Protein AF-A0AAD1SI97-F1 (afdb_monomer_lite)

Foldseek 3Di:
DQDDCVCPPPPDHPVVVVVLVVLVVVLVVCPDDPPPDVVNNVQCVVQPVNRLNVLLPDDPVPRDDDPPDDPSSVVSSVSSVVCCQVVVVPDADDQADFLAPDPLQVVNPPVVLCVQCVVLVVGGNVVQDDDPDGNQPVRVCVSGVDDPSVNVVSVSSVVSCPDSSRDPPDDDDPPPPPPDPDPDDPDDDDDDDDDDDDDDDDDDDDDDDDDDDDDDDDDDDDDDDDDDDDDDDDDDDDDDDDDDDDDDD

Structure (mmCIF, N/CA/C/O backbone):
data_AF-A0AAD1SI97-F1
#
_entry.id   AF-A0AAD1SI97-F1
#
loop_
_atom_site.group_PDB
_atom_site.id
_atom_site.type_symbol
_atom_site.label_atom_id
_atom_site.label_alt_id
_atom_site.label_comp_id
_atom_site.label_asym_id
_atom_site.label_entity_id
_atom_site.label_seq_id
_atom_site.pdbx_PDB_ins_code
_atom_site.Cartn_x
_atom_site.Cartn_y
_atom_site.Cartn_z
_atom_site.occupancy
_atom_site.B_iso_or_equiv
_atom_site.auth_seq_id
_atom_site.auth_comp_id
_atom_site.auth_asym_id
_atom_site.auth_atom_id
_atom_site.pdbx_PDB_model_num
ATOM 1 N N . MET A 1 1 ? -4.682 25.740 -38.338 1.00 47.62 1 MET A N 1
ATOM 2 C CA . MET A 1 1 ? -5.414 25.344 -37.114 1.00 47.62 1 MET A CA 1
ATOM 3 C C . MET A 1 1 ? -4.456 24.577 -36.218 1.00 47.62 1 MET A C 1
ATOM 5 O O . MET A 1 1 ? -3.932 23.561 -36.646 1.00 47.62 1 MET A O 1
ATOM 9 N N . TYR A 1 2 ? -4.149 25.121 -35.042 1.00 49.00 2 TYR A N 1
ATOM 10 C CA . TYR A 1 2 ? -3.152 24.613 -34.098 1.00 49.00 2 TYR A CA 1
ATOM 11 C C . TYR A 1 2 ? -3.879 23.761 -33.051 1.00 49.00 2 TYR A C 1
ATOM 13 O O . TYR A 1 2 ? -4.729 24.282 -32.330 1.00 49.00 2 TYR A O 1
ATOM 21 N N . VAL A 1 3 ? -3.608 22.455 -32.994 1.00 53.59 3 VAL A N 1
ATOM 22 C CA . VAL A 1 3 ? -4.180 21.602 -31.941 1.00 53.59 3 VAL A CA 1
ATOM 23 C C . VAL A 1 3 ? -3.442 21.922 -30.634 1.00 53.59 3 VAL A C 1
ATOM 25 O O . VAL A 1 3 ? -2.212 21.997 -30.637 1.00 53.59 3 VAL A O 1
ATOM 28 N N . PRO A 1 4 ? -4.148 22.180 -29.521 1.00 55.94 4 PRO A N 1
ATOM 29 C CA . PRO A 1 4 ? -3.532 22.710 -28.313 1.00 55.94 4 PRO A CA 1
ATOM 30 C C . PRO A 1 4 ? -2.494 21.765 -27.694 1.00 55.94 4 PRO A C 1
ATOM 32 O O . PRO A 1 4 ? -2.700 20.564 -27.536 1.00 55.94 4 PRO A O 1
ATOM 35 N N . ASN A 1 5 ? -1.402 22.379 -27.238 1.00 50.19 5 ASN A N 1
ATOM 36 C CA . ASN A 1 5 ? -0.196 21.782 -26.656 1.00 50.19 5 ASN A CA 1
ATOM 37 C C . ASN A 1 5 ? -0.415 20.842 -25.446 1.00 50.19 5 ASN A C 1
ATOM 39 O O . ASN A 1 5 ? 0.484 20.098 -25.063 1.00 50.19 5 ASN A O 1
ATOM 43 N N . ARG A 1 6 ? -1.623 20.812 -24.867 1.00 52.31 6 ARG A N 1
ATOM 44 C CA . ARG A 1 6 ? -2.022 19.837 -23.830 1.00 52.31 6 ARG A CA 1
ATOM 45 C C . ARG A 1 6 ? -2.119 18.399 -24.365 1.00 52.31 6 ARG A C 1
ATOM 47 O O . ARG A 1 6 ? -2.212 17.467 -23.575 1.00 52.31 6 ARG A O 1
ATOM 54 N N . ALA A 1 7 ? -2.044 18.240 -25.686 1.00 54.22 7 ALA A N 1
ATOM 55 C CA . ALA A 1 7 ? -1.972 16.981 -26.418 1.00 54.22 7 ALA A CA 1
ATOM 56 C C . ALA A 1 7 ? -0.549 16.621 -26.915 1.00 54.22 7 ALA A C 1
ATOM 58 O O . ALA A 1 7 ? -0.415 15.723 -27.739 1.00 54.22 7 ALA A O 1
ATOM 59 N N . GLY A 1 8 ? 0.516 17.292 -26.444 1.00 53.31 8 GLY A N 1
ATOM 60 C CA . GLY A 1 8 ? 1.893 17.033 -26.907 1.00 53.31 8 GLY A CA 1
ATOM 61 C C . GLY A 1 8 ? 2.227 17.735 -28.231 1.00 53.31 8 GLY A C 1
ATOM 62 O O . GLY A 1 8 ? 2.545 17.103 -29.237 1.00 53.31 8 GLY A O 1
ATOM 63 N N . GLY A 1 9 ? 2.133 19.066 -28.259 1.00 60.22 9 GLY A N 1
ATOM 64 C CA . GLY A 1 9 ? 2.355 19.866 -29.468 1.00 60.22 9 GLY A CA 1
ATOM 65 C C . GLY A 1 9 ? 3.832 20.154 -29.749 1.00 60.22 9 GLY A C 1
ATOM 66 O O . GLY A 1 9 ? 4.333 21.236 -29.467 1.00 60.22 9 GLY A O 1
ATOM 67 N N . LEU A 1 10 ? 4.496 19.165 -30.344 1.00 57.66 10 LEU A N 1
ATOM 68 C CA . LEU A 1 10 ? 5.682 19.266 -31.222 1.00 57.66 10 LEU A CA 1
ATOM 69 C C . LEU A 1 10 ? 5.879 17.948 -32.011 1.00 57.66 10 LEU A C 1
ATOM 71 O O . LEU A 1 10 ? 6.958 17.678 -32.526 1.00 57.66 10 LEU A O 1
ATOM 75 N N . GLY A 1 11 ? 4.849 17.088 -32.058 1.00 66.19 11 GLY A N 1
ATOM 76 C CA . GLY A 1 11 ? 4.978 15.692 -32.494 1.00 66.19 11 GLY A CA 1
ATOM 77 C C . GLY A 1 11 ? 5.661 14.782 -31.462 1.00 66.19 11 GLY A C 1
ATOM 78 O O . GLY A 1 11 ? 5.979 13.639 -31.773 1.00 66.19 11 GLY A O 1
ATOM 79 N N . VAL A 1 12 ? 5.892 15.268 -30.236 1.00 65.00 12 VAL A N 1
ATOM 80 C CA . VAL A 1 12 ? 6.602 14.541 -29.173 1.00 65.00 12 VAL A CA 1
ATOM 81 C C . VAL A 1 12 ? 5.596 14.070 -28.112 1.00 65.00 12 VAL A C 1
ATOM 83 O O . VAL A 1 12 ? 4.739 14.860 -27.702 1.00 65.00 12 VAL A O 1
ATOM 86 N N . PRO A 1 13 ? 5.673 12.809 -27.638 1.00 74.38 13 PRO A N 1
ATOM 87 C CA . PRO A 1 13 ? 4.781 12.307 -26.598 1.00 74.38 13 PRO A CA 1
ATOM 88 C C . PRO A 1 13 ? 4.923 13.110 -25.303 1.00 74.38 13 PRO A C 1
ATOM 90 O O . PRO A 1 13 ? 5.984 13.650 -24.988 1.00 74.38 13 PRO A O 1
ATOM 93 N N . HIS A 1 14 ? 3.855 13.140 -24.504 1.00 82.69 14 HIS A N 1
ATOM 94 C CA . HIS A 1 14 ? 3.887 13.742 -23.175 1.00 82.69 14 HIS A CA 1
ATOM 95 C C . HIS A 1 14 ? 4.973 13.063 -22.323 1.00 82.69 14 HIS A C 1
ATOM 97 O O . HIS A 1 14 ? 4.797 11.925 -21.880 1.00 82.69 14 HIS A O 1
ATOM 103 N N . LEU A 1 15 ? 6.091 13.761 -22.092 1.00 86.75 15 LEU A N 1
ATOM 104 C CA . LEU A 1 15 ? 7.315 13.188 -21.514 1.00 86.75 15 LEU A CA 1
ATOM 105 C C . LEU A 1 15 ? 7.075 12.477 -20.177 1.00 86.75 15 LEU A C 1
ATOM 107 O O . LEU A 1 15 ? 7.687 11.449 -19.912 1.00 86.75 15 LEU A O 1
ATOM 111 N N . ILE A 1 16 ? 6.142 12.971 -19.356 1.00 88.75 16 ILE A N 1
ATOM 112 C CA . ILE A 1 16 ? 5.795 12.335 -18.076 1.00 88.75 16 ILE A CA 1
ATOM 113 C C . ILE A 1 16 ? 5.125 10.975 -18.299 1.00 88.75 16 ILE A C 1
ATOM 115 O O . ILE A 1 16 ? 5.460 10.015 -17.611 1.00 88.75 16 ILE A O 1
ATOM 119 N N . HIS A 1 17 ? 4.202 10.875 -19.260 1.00 86.38 17 HIS A N 1
ATOM 120 C CA . HIS A 1 17 ? 3.521 9.610 -19.554 1.00 86.38 17 HIS A CA 1
ATOM 121 C C . HIS A 1 17 ? 4.481 8.630 -20.219 1.00 86.38 17 HIS A C 1
ATOM 123 O O . HIS A 1 17 ? 4.483 7.454 -19.874 1.00 86.38 17 HIS A O 1
ATOM 129 N N . TYR A 1 18 ? 5.346 9.126 -21.106 1.00 89.88 18 TYR A N 1
ATOM 130 C CA . TYR A 1 18 ? 6.408 8.324 -21.702 1.00 89.88 18 TYR A CA 1
ATOM 131 C C . TYR A 1 18 ? 7.361 7.772 -20.634 1.00 89.88 18 TYR A C 1
ATOM 133 O O . TYR A 1 18 ? 7.629 6.574 -20.604 1.00 89.88 18 TYR A O 1
ATOM 141 N N . TYR A 1 19 ? 7.806 8.616 -19.699 1.00 92.81 19 TYR A N 1
ATOM 142 C CA . TYR A 1 19 ? 8.638 8.189 -18.576 1.00 92.81 19 TYR A CA 1
ATOM 143 C C . TYR A 1 19 ? 7.929 7.142 -17.709 1.00 92.81 19 TYR A C 1
ATOM 145 O O . TYR A 1 19 ? 8.513 6.110 -17.393 1.00 92.81 19 TYR A O 1
ATOM 153 N N . GLN A 1 20 ? 6.660 7.365 -17.358 1.00 92.44 20 GLN A N 1
ATOM 154 C CA . GLN A 1 20 ? 5.867 6.394 -16.600 1.00 92.44 20 GLN A CA 1
ATOM 155 C C . GLN A 1 20 ? 5.731 5.061 -17.343 1.00 92.44 20 GLN A C 1
ATOM 157 O O . GLN A 1 20 ? 5.950 4.016 -16.737 1.00 92.44 20 GLN A O 1
ATOM 162 N N . ALA A 1 21 ? 5.439 5.083 -18.644 1.00 92.25 21 ALA A N 1
ATOM 163 C CA . ALA A 1 21 ? 5.349 3.886 -19.475 1.00 92.25 21 ALA A CA 1
ATOM 164 C C . ALA A 1 21 ? 6.691 3.139 -19.559 1.00 92.25 21 ALA A C 1
ATOM 166 O O . ALA A 1 21 ? 6.721 1.912 -19.450 1.00 92.25 21 ALA A O 1
ATOM 167 N N . ALA A 1 22 ? 7.807 3.863 -19.672 1.00 93.75 22 ALA A N 1
ATOM 168 C CA . ALA A 1 22 ? 9.143 3.276 -19.642 1.00 93.75 22 ALA A CA 1
ATOM 169 C C . ALA A 1 22 ? 9.431 2.593 -18.293 1.00 93.75 22 ALA A C 1
ATOM 171 O O . ALA A 1 22 ? 9.900 1.456 -18.269 1.00 93.75 22 ALA A O 1
ATOM 172 N N . GLN A 1 23 ? 9.078 3.235 -17.173 1.00 94.25 23 GLN A N 1
ATOM 173 C CA . GLN A 1 23 ? 9.213 2.637 -15.839 1.00 94.25 23 GLN A CA 1
ATOM 174 C C . GLN A 1 23 ? 8.307 1.409 -15.663 1.00 94.25 23 GLN A C 1
ATOM 176 O O . GLN A 1 23 ? 8.746 0.409 -15.107 1.00 94.25 23 GLN A O 1
ATOM 181 N N . LEU A 1 24 ? 7.072 1.429 -16.172 1.00 92.38 24 LEU A N 1
ATOM 182 C CA . LEU A 1 24 ? 6.188 0.255 -16.149 1.00 92.38 24 LEU A CA 1
ATOM 183 C C . LEU A 1 24 ? 6.735 -0.900 -16.993 1.00 92.38 24 LEU A C 1
ATOM 185 O O . LEU A 1 24 ? 6.679 -2.052 -16.573 1.00 92.38 24 LEU A O 1
ATOM 189 N N . THR A 1 25 ? 7.316 -0.595 -18.151 1.00 93.94 25 THR A N 1
ATOM 190 C CA . THR A 1 25 ? 7.980 -1.597 -18.994 1.00 93.94 25 THR A CA 1
ATOM 191 C C . THR A 1 25 ? 9.176 -2.204 -18.263 1.00 93.94 25 THR A C 1
ATOM 193 O O . THR A 1 25 ? 9.385 -3.413 -18.303 1.00 93.94 25 THR A O 1
ATOM 196 N N . GLN A 1 26 ? 9.951 -1.386 -17.546 1.00 92.38 26 GLN A N 1
ATOM 197 C CA . GLN A 1 26 ? 11.036 -1.872 -16.698 1.00 92.38 26 GLN A CA 1
ATOM 198 C C . GLN A 1 26 ? 10.510 -2.757 -15.560 1.00 92.38 26 GLN A C 1
ATOM 200 O O . GLN A 1 26 ? 11.046 -3.842 -15.357 1.00 92.38 26 GLN A O 1
ATOM 205 N N . ALA A 1 27 ? 9.433 -2.348 -14.884 1.00 92.31 27 ALA A N 1
ATOM 206 C CA . ALA A 1 27 ? 8.768 -3.146 -13.855 1.00 92.31 27 ALA A CA 1
ATOM 207 C C . ALA A 1 27 ? 8.332 -4.516 -14.398 1.00 92.31 27 ALA A C 1
ATOM 209 O O . ALA A 1 27 ? 8.621 -5.538 -13.786 1.00 92.31 27 ALA A O 1
ATOM 210 N N . GLN A 1 28 ? 7.718 -4.552 -15.582 1.00 93.69 28 GLN A N 1
ATOM 211 C CA . GLN A 1 28 ? 7.350 -5.794 -16.262 1.00 93.69 28 GLN A CA 1
ATOM 212 C C . GLN A 1 28 ? 8.579 -6.653 -16.588 1.00 93.69 28 GLN A C 1
ATOM 214 O O . GLN A 1 28 ? 8.549 -7.869 -16.414 1.00 93.69 28 GLN A O 1
ATOM 219 N N . ASN A 1 29 ? 9.673 -6.035 -17.035 1.00 92.56 29 ASN A N 1
ATOM 220 C CA . ASN A 1 29 ? 10.897 -6.755 -17.375 1.00 92.56 29 ASN A CA 1
ATOM 221 C C . ASN A 1 29 ? 11.564 -7.412 -16.166 1.00 92.56 29 ASN A C 1
ATOM 223 O O . ASN A 1 29 ? 12.164 -8.465 -16.338 1.00 92.56 29 ASN A O 1
ATOM 227 N N . LEU A 1 30 ? 11.416 -6.853 -14.961 1.00 90.38 30 LEU A N 1
ATOM 228 C CA . LEU A 1 30 ? 11.886 -7.490 -13.723 1.00 90.38 30 LEU A CA 1
ATOM 229 C C . LEU A 1 30 ? 11.182 -8.832 -13.446 1.00 90.38 30 LEU A C 1
ATOM 231 O O . LEU A 1 30 ? 11.663 -9.622 -12.640 1.00 90.38 30 LEU A O 1
ATOM 235 N N . HIS A 1 31 ? 10.052 -9.104 -14.102 1.00 91.06 31 HIS A N 1
ATOM 236 C CA . HIS A 1 31 ? 9.346 -10.385 -14.040 1.00 91.06 31 HIS A CA 1
ATOM 237 C C . HIS A 1 31 ? 9.676 -11.327 -15.203 1.00 91.06 31 HIS A C 1
ATOM 239 O O . HIS A 1 31 ? 9.065 -12.391 -15.307 1.00 91.06 31 HIS A O 1
ATOM 245 N N . ALA A 1 32 ? 10.600 -10.955 -16.094 1.00 91.62 32 ALA A N 1
ATOM 246 C CA . ALA A 1 32 ? 11.022 -11.844 -17.166 1.00 91.62 32 ALA A CA 1
ATOM 247 C C . ALA A 1 32 ? 11.677 -13.109 -16.576 1.00 91.62 32 ALA A C 1
ATOM 249 O O . ALA A 1 32 ? 12.437 -13.002 -15.612 1.00 91.62 32 ALA A O 1
ATOM 250 N N . PRO A 1 33 ? 11.395 -14.303 -17.130 1.00 89.38 33 PRO A N 1
ATOM 251 C CA . PRO A 1 33 ? 12.054 -15.517 -16.681 1.00 89.38 33 PRO A CA 1
ATOM 252 C C . PRO A 1 33 ? 13.541 -15.489 -17.048 1.00 89.38 33 PRO A C 1
ATOM 254 O O . PRO A 1 33 ? 13.950 -14.816 -18.003 1.00 89.38 33 PRO A O 1
ATOM 257 N N . TYR A 1 34 ? 14.329 -16.242 -16.280 1.00 89.75 34 TYR A N 1
ATOM 258 C CA . TYR A 1 34 ? 15.778 -16.315 -16.440 1.00 89.75 34 TYR A CA 1
ATOM 259 C C . TYR A 1 34 ? 16.156 -16.738 -17.868 1.00 89.75 34 TYR A C 1
ATOM 261 O O . TYR A 1 34 ? 15.539 -17.641 -18.439 1.00 89.75 34 TYR A O 1
ATOM 269 N N . GLY A 1 35 ? 17.153 -16.082 -18.458 1.00 92.25 35 GLY A N 1
ATOM 270 C CA . GLY A 1 35 ? 17.662 -16.367 -19.802 1.00 92.25 35 GLY A CA 1
ATOM 271 C C . GLY A 1 35 ? 16.963 -15.612 -20.937 1.00 92.25 35 GLY A C 1
ATOM 272 O O . GLY A 1 35 ? 17.466 -15.613 -22.062 1.00 92.25 35 GLY A O 1
ATOM 273 N N . ILE A 1 36 ? 15.844 -14.920 -20.678 1.00 95.12 36 ILE A N 1
ATOM 274 C CA . ILE A 1 36 ? 15.189 -14.076 -21.697 1.00 95.12 36 ILE A CA 1
ATOM 275 C C . ILE A 1 36 ? 15.887 -12.721 -21.829 1.00 95.12 36 ILE A C 1
ATOM 277 O O . ILE A 1 36 ? 16.026 -12.188 -22.932 1.00 95.12 36 ILE A O 1
ATOM 281 N N . LYS A 1 37 ? 16.318 -12.130 -20.709 1.00 92.19 37 LYS A N 1
ATOM 282 C CA . LYS A 1 37 ? 16.972 -10.817 -20.682 1.00 92.19 37 LYS A CA 1
ATOM 283 C C . LYS A 1 37 ? 18.208 -10.885 -19.800 1.00 92.19 37 LYS A C 1
ATOM 285 O O . LYS A 1 37 ? 18.105 -10.737 -18.592 1.00 92.19 37 LYS A O 1
ATOM 290 N N . ARG A 1 38 ? 19.385 -10.972 -20.426 1.00 90.81 38 ARG A N 1
ATOM 291 C CA . ARG A 1 38 ? 20.682 -11.099 -19.731 1.00 90.81 38 ARG A CA 1
ATOM 292 C C . ARG A 1 38 ? 20.913 -10.076 -18.618 1.00 90.81 38 ARG A C 1
ATOM 294 O O . ARG A 1 38 ? 21.524 -10.396 -17.614 1.00 90.81 38 ARG A O 1
ATOM 301 N N . TRP A 1 39 ? 20.450 -8.836 -18.783 1.00 88.44 39 TRP A N 1
ATOM 302 C CA . TRP A 1 39 ? 20.607 -7.820 -17.738 1.00 88.44 39 TRP A CA 1
ATOM 303 C C . TRP A 1 39 ? 19.718 -8.085 -16.512 1.00 88.44 39 TRP A C 1
ATOM 305 O O . TRP A 1 39 ? 20.122 -7.755 -15.405 1.00 88.44 39 TRP A O 1
ATOM 315 N N . VAL A 1 40 ? 18.539 -8.692 -16.700 1.00 88.75 40 VAL A N 1
ATOM 316 C CA . VAL A 1 40 ? 17.664 -9.133 -15.601 1.00 88.75 40 VAL A CA 1
ATOM 317 C C . VAL A 1 40 ? 18.305 -10.318 -14.896 1.00 88.75 40 VAL A C 1
ATOM 319 O O . VAL A 1 40 ? 18.298 -10.358 -13.675 1.00 88.75 40 VAL A O 1
ATOM 322 N N . ASP A 1 41 ? 18.920 -11.232 -15.649 1.00 90.81 41 ASP A N 1
ATOM 323 C CA . ASP A 1 41 ? 19.660 -12.367 -15.089 1.00 90.81 41 ASP A CA 1
ATOM 324 C C . ASP A 1 41 ? 20.810 -11.876 -14.192 1.00 90.81 41 ASP A C 1
ATOM 326 O O . ASP A 1 41 ? 20.945 -12.331 -13.062 1.00 90.81 41 ASP A O 1
ATOM 330 N N . LEU A 1 42 ? 21.559 -10.856 -14.635 1.00 89.06 42 LEU A N 1
ATOM 331 C CA . LEU A 1 42 ? 22.589 -10.210 -13.813 1.00 89.06 42 LEU A CA 1
ATOM 332 C C . LEU A 1 42 ? 22.012 -9.586 -12.533 1.00 89.06 42 LEU A C 1
ATOM 334 O O . LEU A 1 42 ? 22.615 -9.710 -11.470 1.00 89.06 42 LEU A O 1
ATOM 338 N N . GLU A 1 43 ? 20.858 -8.915 -12.604 1.00 86.38 43 GLU A N 1
ATOM 339 C CA . GLU A 1 43 ? 20.188 -8.413 -11.397 1.00 86.38 43 GLU A CA 1
ATOM 340 C C . GLU A 1 43 ? 19.741 -9.571 -10.490 1.00 86.38 43 GLU A C 1
ATOM 342 O O . GLU A 1 43 ? 19.920 -9.502 -9.273 1.00 86.38 43 GLU A O 1
ATOM 347 N N . HIS A 1 44 ? 19.232 -10.661 -11.059 1.00 87.06 44 HIS A N 1
ATOM 348 C CA . HIS A 1 44 ? 18.863 -11.862 -10.319 1.00 87.06 44 HIS A CA 1
ATOM 349 C C . HIS A 1 44 ? 20.052 -12.464 -9.572 1.00 87.06 44 HIS A C 1
ATOM 351 O O . HIS A 1 44 ? 19.940 -12.753 -8.381 1.00 87.06 44 HIS A O 1
ATOM 357 N N . ASP A 1 45 ? 21.203 -12.557 -10.228 1.00 89.12 45 ASP A N 1
ATOM 358 C CA . ASP A 1 45 ? 22.423 -13.112 -9.647 1.00 89.12 45 ASP A CA 1
ATOM 359 C C . ASP A 1 45 ? 23.007 -12.197 -8.553 1.00 89.12 45 ASP A C 1
ATOM 361 O O . ASP A 1 45 ? 23.515 -12.680 -7.539 1.00 89.12 45 ASP A O 1
ATOM 365 N N . ILE A 1 46 ? 22.891 -10.872 -8.708 1.00 86.69 46 ILE A N 1
ATOM 366 C CA . ILE A 1 46 ? 23.355 -9.889 -7.711 1.00 86.69 46 ILE A CA 1
ATOM 367 C C . ILE A 1 46 ? 22.450 -9.867 -6.470 1.00 86.69 46 ILE A C 1
ATOM 369 O O . ILE A 1 46 ? 22.945 -9.758 -5.343 1.00 86.69 46 ILE A O 1
ATOM 373 N N . PHE A 1 47 ? 21.129 -9.917 -6.660 1.00 82.12 47 PHE A N 1
ATOM 374 C CA . PHE A 1 47 ? 20.153 -9.739 -5.580 1.00 82.12 47 PHE A CA 1
ATOM 375 C C . PHE A 1 47 ? 19.695 -11.051 -4.940 1.00 82.12 47 PHE A C 1
ATOM 377 O O . PHE A 1 47 ? 19.257 -11.047 -3.787 1.00 82.12 47 PHE A O 1
ATOM 384 N N . GLY A 1 48 ? 19.790 -12.172 -5.653 1.00 83.50 48 GLY A N 1
ATOM 385 C CA . GLY A 1 48 ? 19.335 -13.477 -5.191 1.00 83.50 48 GLY A CA 1
ATOM 386 C C . GLY A 1 48 ? 17.896 -13.432 -4.667 1.00 83.50 48 GLY A C 1
ATOM 387 O O . GLY A 1 48 ? 16.954 -13.126 -5.394 1.00 83.50 48 GLY A O 1
ATOM 388 N N . ARG A 1 49 ? 17.722 -13.721 -3.370 1.00 77.62 49 ARG A N 1
ATOM 389 C CA . ARG A 1 49 ? 16.404 -13.751 -2.703 1.00 77.62 49 ARG A CA 1
ATOM 390 C C . ARG A 1 49 ? 15.761 -12.375 -2.532 1.00 77.62 49 ARG A C 1
ATOM 392 O O . ARG A 1 49 ? 14.546 -12.303 -2.396 1.00 77.62 49 ARG A O 1
ATOM 399 N N . ASP A 1 50 ? 16.549 -11.308 -2.588 1.00 79.06 50 ASP A N 1
ATOM 400 C CA . ASP A 1 50 ? 16.097 -9.927 -2.405 1.00 79.06 50 ASP A CA 1
ATOM 401 C C . ASP A 1 50 ? 15.767 -9.259 -3.749 1.00 79.06 50 ASP A C 1
ATOM 403 O O . ASP A 1 50 ? 15.912 -8.042 -3.913 1.00 79.06 50 ASP A O 1
ATOM 407 N N . HIS A 1 51 ? 15.357 -10.062 -4.737 1.00 83.81 51 HIS A N 1
ATOM 408 C CA . HIS A 1 51 ? 15.146 -9.605 -6.100 1.00 83.81 51 HIS A CA 1
ATOM 409 C C . HIS A 1 51 ? 14.047 -8.530 -6.184 1.00 83.81 51 HIS A C 1
ATOM 411 O O . HIS A 1 51 ? 12.949 -8.718 -5.645 1.00 83.81 51 HIS A O 1
ATOM 417 N N . PRO A 1 52 ? 14.274 -7.428 -6.922 1.00 81.44 52 PRO A N 1
ATOM 418 C CA . PRO A 1 52 ? 13.350 -6.302 -6.946 1.00 81.44 52 PRO A CA 1
ATOM 419 C C . PRO A 1 52 ? 11.922 -6.579 -7.399 1.00 81.44 52 PRO A C 1
ATOM 421 O O . PRO A 1 52 ? 10.995 -5.866 -7.007 1.00 81.44 52 PRO A O 1
ATOM 424 N N . SER A 1 53 ? 11.740 -7.616 -8.214 1.00 85.62 53 SER A N 1
ATOM 425 C CA . SER A 1 53 ? 10.424 -8.042 -8.689 1.00 85.62 53 SER A CA 1
ATOM 426 C C . SER A 1 53 ? 9.480 -8.416 -7.539 1.00 85.62 53 SER A C 1
ATOM 428 O O . SER A 1 53 ? 8.272 -8.206 -7.636 1.00 85.62 53 SER A O 1
ATOM 430 N N . LEU A 1 54 ? 10.012 -8.883 -6.406 1.00 84.94 54 LEU A N 1
ATOM 431 C CA . LEU A 1 54 ? 9.221 -9.205 -5.217 1.00 84.94 54 LEU A CA 1
ATOM 432 C C . LEU A 1 54 ? 8.668 -7.945 -4.536 1.00 84.94 54 LEU A C 1
ATOM 434 O O . LEU A 1 54 ? 7.566 -7.962 -3.989 1.00 84.94 54 LEU A O 1
ATOM 438 N N . TYR A 1 55 ? 9.394 -6.827 -4.597 1.00 87.25 55 TYR A N 1
ATOM 439 C CA . TYR A 1 55 ? 9.003 -5.600 -3.904 1.00 87.25 55 TYR A CA 1
ATOM 440 C C . TYR A 1 55 ? 7.846 -4.868 -4.574 1.00 87.25 55 TYR A C 1
ATOM 442 O O . TYR A 1 55 ? 7.075 -4.208 -3.879 1.00 87.25 55 TYR A O 1
ATOM 450 N N . ILE A 1 56 ? 7.692 -4.991 -5.894 1.00 88.50 56 ILE A N 1
ATOM 451 C CA . ILE A 1 56 ? 6.628 -4.319 -6.661 1.00 88.50 56 ILE A CA 1
ATOM 452 C C . ILE A 1 56 ? 5.237 -4.704 -6.133 1.00 88.50 56 ILE A C 1
ATOM 454 O O . ILE A 1 56 ? 4.353 -3.851 -6.032 1.00 88.50 56 ILE A O 1
ATOM 458 N N . TRP A 1 57 ? 5.068 -5.960 -5.721 1.00 85.25 57 TRP A N 1
ATOM 459 C CA . TRP A 1 57 ? 3.804 -6.495 -5.206 1.00 85.25 57 TRP A CA 1
ATOM 460 C C . TRP A 1 57 ? 3.599 -6.277 -3.709 1.00 85.25 57 TRP A C 1
ATOM 462 O O . TRP A 1 57 ? 2.487 -6.428 -3.207 1.00 85.25 57 TRP A O 1
ATOM 472 N N . LEU A 1 58 ? 4.656 -5.911 -2.984 1.00 85.56 58 LEU A N 1
ATOM 473 C CA . LEU A 1 58 ? 4.557 -5.637 -1.560 1.00 85.56 58 LEU A CA 1
ATOM 474 C C . LEU A 1 58 ? 4.015 -4.223 -1.320 1.00 85.56 58 LEU A C 1
ATOM 476 O O . LEU A 1 58 ? 4.448 -3.273 -1.988 1.00 85.56 58 LEU A O 1
ATOM 480 N N . PRO A 1 59 ? 3.125 -4.045 -0.324 1.00 82.25 59 PRO A N 1
ATOM 481 C CA . PRO A 1 59 ? 2.774 -2.726 0.179 1.00 82.25 59 PRO A CA 1
ATOM 482 C C . PRO A 1 59 ? 4.031 -1.954 0.571 1.00 82.25 59 PRO A C 1
ATOM 484 O O . PRO A 1 59 ? 4.967 -2.524 1.132 1.00 82.25 59 PRO A O 1
ATOM 487 N N . LYS A 1 60 ? 4.039 -0.638 0.342 1.00 84.62 60 LYS A N 1
ATOM 488 C CA . LYS A 1 60 ? 5.191 0.225 0.646 1.00 84.62 60 LYS A CA 1
ATOM 489 C C . LYS A 1 60 ? 5.704 0.054 2.085 1.00 84.62 60 LYS A C 1
ATOM 491 O O . LYS A 1 60 ? 6.906 0.129 2.305 1.00 84.62 60 LYS A O 1
ATOM 496 N N . GLN A 1 61 ? 4.807 -0.187 3.043 1.00 80.31 61 GLN A N 1
ATOM 497 C CA . GLN A 1 61 ? 5.117 -0.385 4.464 1.00 80.31 61 GLN A CA 1
ATOM 498 C C . GLN A 1 61 ? 5.741 -1.754 4.771 1.00 80.31 61 GLN A C 1
ATOM 500 O O . GLN A 1 61 ? 6.410 -1.896 5.786 1.00 80.31 61 GLN A O 1
ATOM 505 N N . ALA A 1 62 ? 5.506 -2.755 3.920 1.00 82.88 62 ALA A N 1
ATOM 506 C CA . ALA A 1 62 ? 5.996 -4.120 4.095 1.00 82.88 62 ALA A CA 1
ATOM 507 C C . ALA A 1 62 ? 7.329 -4.374 3.369 1.00 82.88 62 ALA A C 1
ATOM 509 O O . ALA A 1 62 ? 7.873 -5.473 3.454 1.00 82.88 62 ALA A O 1
ATOM 510 N N . ARG A 1 63 ? 7.854 -3.388 2.631 1.00 87.31 63 ARG A N 1
ATOM 511 C CA . ARG A 1 63 ? 9.120 -3.537 1.907 1.00 87.31 63 ARG A CA 1
ATOM 512 C C . ARG A 1 63 ? 10.303 -3.392 2.867 1.00 87.31 63 ARG A C 1
ATOM 514 O O . ARG A 1 63 ? 10.364 -2.390 3.585 1.00 87.31 63 ARG A O 1
ATOM 521 N N . PRO A 1 64 ? 11.260 -4.335 2.860 1.00 84.94 64 PRO A N 1
ATOM 522 C CA . PRO A 1 64 ? 12.493 -4.178 3.612 1.00 84.94 64 PRO A CA 1
ATOM 523 C C . PRO A 1 64 ? 13.328 -3.013 3.052 1.00 84.94 64 PRO A C 1
ATOM 525 O O . PRO A 1 64 ? 13.127 -2.581 1.909 1.00 84.94 64 PRO A O 1
ATOM 528 N N . PRO A 1 65 ? 14.281 -2.481 3.836 1.00 84.31 65 PRO A N 1
ATOM 529 C CA . PRO A 1 65 ? 15.267 -1.552 3.308 1.00 84.31 65 PRO A CA 1
ATOM 530 C C . PRO A 1 65 ? 16.056 -2.214 2.170 1.00 84.31 65 PRO A C 1
ATOM 532 O O . PRO A 1 65 ? 16.446 -3.373 2.259 1.00 84.31 65 PRO A O 1
ATOM 535 N N . MET A 1 66 ? 16.310 -1.450 1.110 1.00 82.69 66 MET A N 1
ATOM 536 C CA . MET A 1 66 ? 16.940 -1.907 -0.134 1.00 82.69 66 MET A CA 1
ATOM 537 C C . MET A 1 66 ? 18.337 -1.275 -0.314 1.00 82.69 66 MET A C 1
ATOM 539 O O . MET A 1 66 ? 18.525 -0.449 -1.208 1.00 82.69 66 MET A O 1
ATOM 543 N N . PRO A 1 67 ? 19.334 -1.584 0.542 1.00 79.38 67 PRO A N 1
ATOM 544 C CA . PRO A 1 67 ? 20.623 -0.884 0.536 1.00 79.38 67 PRO A CA 1
ATOM 545 C C . PRO A 1 67 ? 21.486 -1.195 -0.693 1.00 79.38 67 PRO A C 1
ATOM 547 O O . PRO A 1 67 ? 22.359 -0.405 -1.036 1.00 79.38 67 PRO A O 1
ATOM 550 N N . ARG A 1 68 ? 21.265 -2.339 -1.350 1.00 80.31 68 ARG A N 1
ATOM 551 C CA . ARG A 1 68 ? 22.072 -2.798 -2.495 1.00 80.31 68 ARG A CA 1
ATOM 552 C C . ARG A 1 68 ? 21.404 -2.552 -3.847 1.00 80.31 68 ARG A C 1
ATOM 554 O O . ARG A 1 68 ? 21.981 -2.880 -4.876 1.00 80.31 68 ARG A O 1
ATOM 561 N N . THR A 1 69 ? 20.187 -2.016 -3.861 1.00 81.50 69 THR A N 1
ATOM 562 C CA . THR A 1 69 ? 19.361 -1.945 -5.068 1.00 81.50 69 THR A CA 1
ATOM 563 C C . THR A 1 69 ? 19.792 -0.810 -5.988 1.00 81.50 69 THR A C 1
ATOM 565 O O . THR A 1 69 ? 20.108 0.290 -5.533 1.00 81.50 69 THR A O 1
ATOM 568 N N . SER A 1 70 ? 19.784 -1.066 -7.299 1.00 84.44 70 SER A N 1
ATOM 569 C CA . SER A 1 70 ? 20.166 -0.057 -8.284 1.00 84.44 70 SER A CA 1
ATOM 570 C C . SER A 1 70 ? 19.224 1.162 -8.209 1.00 84.44 70 SER A C 1
ATOM 572 O O . SER A 1 70 ? 18.011 1.009 -8.012 1.00 84.44 70 SER A O 1
ATOM 574 N N . PRO A 1 71 ? 19.730 2.399 -8.393 1.00 87.75 71 PRO A N 1
ATOM 575 C CA . PRO A 1 71 ? 18.881 3.592 -8.410 1.00 87.75 71 PRO A CA 1
ATOM 576 C C . PRO A 1 71 ? 17.764 3.525 -9.460 1.00 87.75 71 PRO A C 1
ATOM 578 O O . PRO A 1 71 ? 16.682 4.074 -9.250 1.00 87.75 71 PRO A O 1
ATOM 581 N N . ALA A 1 72 ? 18.011 2.828 -10.576 1.00 86.69 72 ALA A N 1
ATOM 582 C CA . ALA A 1 72 ? 17.025 2.601 -11.626 1.00 86.69 72 ALA A CA 1
ATOM 583 C C . ALA A 1 72 ? 15.819 1.820 -11.087 1.00 86.69 72 ALA A C 1
ATOM 585 O O . ALA A 1 72 ? 14.692 2.298 -11.183 1.00 86.69 72 ALA A O 1
ATOM 586 N N . VAL A 1 73 ? 16.065 0.695 -10.418 1.00 86.62 73 VAL A N 1
ATOM 587 C CA . VAL A 1 73 ? 15.020 -0.122 -9.795 1.00 86.62 73 VAL A CA 1
ATOM 588 C C . VAL A 1 73 ? 14.277 0.645 -8.697 1.00 86.62 73 VAL A C 1
ATOM 590 O O . VAL A 1 73 ? 13.048 0.592 -8.627 1.00 86.62 73 VAL A O 1
ATOM 593 N N . ILE A 1 74 ? 14.987 1.408 -7.859 1.00 89.88 74 ILE A N 1
ATOM 594 C CA . ILE A 1 74 ? 14.349 2.247 -6.830 1.00 89.88 74 ILE A CA 1
ATOM 595 C C . ILE A 1 74 ? 13.381 3.247 -7.481 1.00 89.88 74 ILE A C 1
ATOM 597 O O . ILE A 1 74 ? 12.267 3.454 -6.988 1.00 89.88 74 ILE A O 1
ATOM 601 N N . ASN A 1 75 ? 13.777 3.857 -8.600 1.00 92.25 75 ASN A N 1
ATOM 602 C CA . ASN A 1 75 ? 12.921 4.771 -9.354 1.00 92.25 75 ASN A CA 1
ATOM 603 C C . ASN A 1 75 ? 11.729 4.056 -9.999 1.00 92.25 75 ASN A C 1
ATOM 605 O O . ASN A 1 75 ? 10.623 4.607 -9.980 1.00 92.25 75 ASN A O 1
ATOM 609 N N . THR A 1 76 ? 11.918 2.832 -10.489 1.00 92.94 76 THR A N 1
ATOM 610 C CA . THR A 1 76 ? 10.840 1.981 -11.001 1.00 92.94 76 THR A CA 1
ATOM 611 C C . THR A 1 76 ? 9.803 1.692 -9.922 1.00 92.94 76 THR A C 1
ATOM 613 O O . THR A 1 76 ? 8.627 1.995 -10.119 1.00 92.94 76 THR A O 1
ATOM 616 N N . ILE A 1 77 ? 10.228 1.228 -8.743 1.00 92.06 77 ILE A N 1
ATOM 617 C CA . ILE A 1 77 ? 9.339 0.931 -7.608 1.00 92.06 77 ILE A CA 1
ATOM 618 C C . ILE A 1 77 ? 8.597 2.194 -7.139 1.00 92.06 77 ILE A C 1
ATOM 620 O O . ILE A 1 77 ? 7.386 2.174 -6.925 1.00 92.06 77 ILE A O 1
ATOM 624 N N . ARG A 1 78 ? 9.292 3.333 -7.027 1.00 92.56 78 ARG A N 1
ATOM 625 C CA . ARG A 1 78 ? 8.657 4.612 -6.650 1.00 92.56 78 ARG A CA 1
ATOM 626 C C . ARG A 1 78 ? 7.639 5.084 -7.685 1.00 92.56 78 ARG A C 1
ATOM 628 O O . ARG A 1 78 ? 6.622 5.676 -7.323 1.00 92.56 78 ARG A O 1
ATOM 635 N N . THR A 1 79 ? 7.927 4.881 -8.967 1.00 93.50 79 THR A N 1
ATOM 636 C CA . THR A 1 79 ? 7.014 5.255 -10.052 1.00 93.50 79 THR A CA 1
ATOM 637 C C . THR A 1 79 ? 5.797 4.340 -10.066 1.00 93.50 79 THR A C 1
ATOM 639 O O . THR A 1 79 ? 4.681 4.845 -10.172 1.00 93.50 79 THR A O 1
ATOM 642 N N . TRP A 1 80 ? 5.999 3.040 -9.854 1.00 92.69 80 TRP A N 1
ATOM 643 C CA . TRP A 1 80 ? 4.932 2.065 -9.651 1.00 92.69 80 TRP A CA 1
ATOM 644 C C . TRP A 1 80 ? 3.995 2.478 -8.512 1.00 92.69 80 TRP A C 1
ATOM 646 O O . TRP A 1 80 ? 2.802 2.636 -8.752 1.00 92.69 80 TRP A O 1
ATOM 656 N N . ASP A 1 81 ? 4.520 2.794 -7.323 1.00 90.69 81 ASP A N 1
ATOM 657 C CA . ASP A 1 81 ? 3.701 3.240 -6.182 1.00 90.69 81 ASP A CA 1
ATOM 658 C C . ASP A 1 81 ? 2.828 4.452 -6.518 1.00 90.69 81 ASP A C 1
ATOM 660 O O . ASP A 1 81 ? 1.654 4.519 -6.152 1.00 90.69 81 ASP A O 1
ATOM 664 N N . ARG A 1 82 ? 3.399 5.431 -7.231 1.00 91.38 82 ARG A N 1
ATOM 665 C CA . ARG A 1 82 ? 2.662 6.627 -7.659 1.00 91.38 82 ARG A CA 1
ATOM 666 C C . ARG A 1 82 ? 1.556 6.274 -8.643 1.00 91.38 82 ARG A C 1
ATOM 668 O O . ARG A 1 82 ? 0.488 6.875 -8.567 1.00 91.38 82 ARG A O 1
ATOM 675 N N . ILE A 1 83 ? 1.815 5.358 -9.573 1.00 90.25 83 ILE A N 1
ATOM 676 C CA . ILE A 1 83 ? 0.829 4.922 -10.565 1.00 90.25 83 ILE A CA 1
ATOM 677 C C . ILE A 1 83 ? -0.291 4.162 -9.868 1.00 90.25 83 ILE A C 1
ATOM 679 O O . ILE A 1 83 ? -1.446 4.532 -10.051 1.00 90.25 83 ILE A O 1
ATOM 683 N N . VAL A 1 84 ? 0.031 3.189 -9.014 1.00 87.81 84 VAL A N 1
ATOM 684 C CA . VAL A 1 84 ? -0.945 2.415 -8.233 1.00 87.81 84 VAL A CA 1
ATOM 685 C C . VAL A 1 84 ? -1.835 3.339 -7.401 1.00 87.81 84 VAL A C 1
ATOM 687 O O . VAL A 1 84 ? -3.057 3.241 -7.465 1.00 87.81 84 VAL A O 1
ATOM 690 N N . HIS A 1 85 ? -1.242 4.309 -6.701 1.00 85.00 85 HIS A N 1
ATOM 691 C CA . HIS A 1 85 ? -1.999 5.285 -5.918 1.00 85.00 85 HIS A CA 1
ATOM 692 C C . HIS A 1 85 ? -2.875 6.198 -6.790 1.00 85.00 85 HIS A C 1
ATOM 694 O O . HIS A 1 85 ? -4.017 6.476 -6.440 1.00 85.00 85 HIS A O 1
ATOM 700 N N . LYS A 1 86 ? -2.363 6.703 -7.921 1.00 86.38 86 LYS A N 1
ATOM 701 C CA . LYS A 1 86 ? -3.133 7.592 -8.813 1.00 86.38 86 LYS A CA 1
ATOM 702 C C . LYS A 1 86 ? -4.258 6.876 -9.557 1.00 86.38 86 LYS A C 1
ATOM 704 O O . LYS A 1 86 ? -5.255 7.508 -9.877 1.00 86.38 86 LYS A O 1
ATOM 709 N N . SER A 1 87 ? -4.074 5.596 -9.857 1.00 83.62 87 SER A N 1
ATOM 710 C CA . SER A 1 87 ? -5.045 4.769 -10.582 1.00 83.62 87 SER A CA 1
ATOM 711 C C . SER A 1 87 ? -6.067 4.093 -9.669 1.00 83.62 87 SER A C 1
ATOM 713 O O . SER A 1 87 ? -6.976 3.444 -10.172 1.00 83.62 87 SER A O 1
ATOM 715 N N . GLY A 1 88 ? -5.930 4.224 -8.344 1.00 78.94 88 GLY A N 1
ATOM 716 C CA . GLY A 1 88 ? -6.796 3.524 -7.394 1.00 78.94 88 GLY A CA 1
ATOM 717 C C . GLY A 1 88 ? -6.598 2.005 -7.399 1.00 78.94 88 GLY A C 1
ATOM 718 O O . GLY A 1 88 ? -7.447 1.284 -6.892 1.00 78.94 88 GLY A O 1
ATOM 719 N N . LEU A 1 89 ? -5.475 1.508 -7.936 1.00 78.75 89 LEU A N 1
ATOM 720 C CA . LEU A 1 89 ? -5.105 0.085 -7.905 1.00 78.75 89 LEU A CA 1
ATOM 721 C C . LEU A 1 89 ? -4.574 -0.355 -6.530 1.00 78.75 89 LEU A C 1
ATOM 723 O O . LEU A 1 89 ? -4.032 -1.449 -6.386 1.00 78.75 89 LEU A O 1
ATOM 727 N N . THR A 1 90 ? -4.668 0.506 -5.517 1.00 77.31 90 THR A N 1
ATOM 728 C CA . THR A 1 90 ? -4.331 0.148 -4.144 1.00 77.31 90 THR A CA 1
ATOM 729 C C . THR A 1 90 ? -5.260 -0.954 -3.671 1.00 77.31 90 THR A C 1
ATOM 731 O O . THR A 1 90 ? -6.479 -0.822 -3.777 1.00 77.31 90 THR A O 1
ATOM 734 N N . THR A 1 91 ? -4.686 -2.022 -3.113 1.00 74.62 91 THR A N 1
ATOM 735 C CA . THR A 1 91 ? -5.485 -3.073 -2.493 1.00 74.62 91 THR A CA 1
ATOM 736 C C . THR A 1 91 ? -6.357 -2.435 -1.417 1.00 74.62 91 THR A C 1
ATOM 738 O O . THR A 1 91 ? -5.826 -1.785 -0.512 1.00 74.62 91 THR A O 1
ATOM 741 N N . PRO A 1 92 ? -7.680 -2.586 -1.515 1.00 75.69 92 PRO A N 1
ATOM 742 C CA . PRO A 1 92 ? -8.580 -2.036 -0.526 1.00 75.69 92 PRO A CA 1
ATOM 743 C C . PRO A 1 92 ? -8.315 -2.656 0.836 1.00 75.69 92 PRO A C 1
ATOM 745 O O . PRO A 1 92 ? -7.852 -3.797 0.940 1.00 75.69 92 PRO A O 1
ATOM 748 N N . LEU A 1 93 ? -8.631 -1.900 1.884 1.00 83.56 93 LEU A N 1
ATOM 749 C CA . LEU A 1 93 ? -8.458 -2.364 3.248 1.00 83.56 93 LEU A CA 1
ATOM 750 C C . LEU A 1 93 ? -9.248 -3.664 3.440 1.00 83.56 93 LEU A C 1
ATOM 752 O O . LEU A 1 93 ? -10.472 -3.696 3.302 1.00 83.56 93 LEU A O 1
ATOM 756 N N . SER A 1 94 ? -8.542 -4.751 3.749 1.00 85.62 94 SER A N 1
ATOM 757 C CA . SER A 1 94 ? -9.197 -6.028 4.011 1.00 85.62 94 SER A CA 1
ATOM 758 C C . SER A 1 94 ? -10.044 -5.910 5.284 1.00 85.62 94 SER A C 1
ATOM 760 O O . SER A 1 94 ? -9.539 -5.394 6.286 1.00 85.62 94 SER A O 1
ATOM 762 N N . PRO A 1 95 ? -11.281 -6.439 5.325 1.00 85.94 95 PRO A N 1
ATOM 763 C CA . PRO A 1 95 ? -12.066 -6.512 6.561 1.00 85.94 95 PRO A CA 1
ATOM 764 C C . PRO A 1 95 ? -11.335 -7.266 7.685 1.00 85.94 95 PRO A C 1
ATOM 766 O O . PRO A 1 95 ? -11.553 -7.018 8.871 1.00 85.94 95 PRO A O 1
ATOM 769 N N . LEU 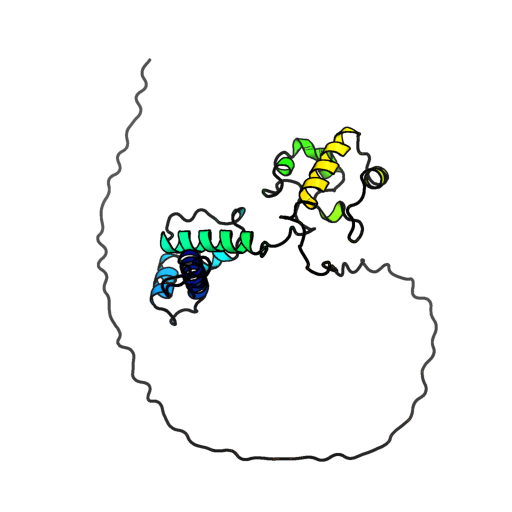A 1 96 ? -10.423 -8.171 7.321 1.00 88.62 96 LEU A N 1
ATOM 770 C CA . LEU A 1 96 ? -9.614 -8.936 8.268 1.00 88.62 96 LEU A CA 1
ATOM 771 C C . LEU A 1 96 ? -8.409 -8.157 8.807 1.00 88.62 96 LEU A C 1
ATOM 773 O O . LEU A 1 96 ? -7.703 -8.672 9.674 1.00 88.62 96 LEU A O 1
ATOM 777 N N . THR A 1 97 ? -8.171 -6.936 8.322 1.00 91.12 97 THR A N 1
ATOM 778 C CA . THR A 1 97 ? -7.063 -6.108 8.798 1.00 91.12 97 THR A CA 1
ATOM 779 C C . THR A 1 97 ? -7.281 -5.788 10.281 1.00 91.12 97 THR A C 1
ATOM 781 O O . THR A 1 97 ? -8.389 -5.386 10.664 1.00 91.12 97 THR A O 1
ATOM 784 N N . PRO A 1 98 ? -6.265 -5.988 11.139 1.00 94.19 98 PRO A N 1
ATOM 785 C CA . PRO A 1 98 ? -6.380 -5.632 12.542 1.00 94.19 98 PRO A CA 1
ATOM 786 C C . PRO A 1 98 ? -6.526 -4.114 12.700 1.00 94.19 98 PRO A C 1
ATOM 788 O O . PRO A 1 98 ? -6.045 -3.329 11.880 1.00 94.19 98 PRO A O 1
ATOM 791 N N . ILE A 1 99 ? -7.205 -3.705 13.765 1.00 94.56 99 ILE A N 1
ATOM 792 C CA . ILE A 1 99 ? -7.309 -2.300 14.175 1.00 94.56 99 ILE A CA 1
ATOM 793 C C . ILE A 1 99 ? -6.050 -1.913 14.938 1.00 94.56 99 ILE A C 1
ATOM 795 O O . ILE A 1 99 ? -5.448 -0.876 14.678 1.00 94.56 99 ILE A O 1
ATOM 799 N N . LEU A 1 100 ? -5.627 -2.786 15.849 1.00 93.88 100 LEU A N 1
ATOM 800 C CA . LEU A 1 100 ? -4.427 -2.612 16.651 1.00 93.88 100 LEU A CA 1
ATOM 801 C C . LEU A 1 100 ? -3.178 -2.936 15.839 1.00 93.88 100 LEU A C 1
ATOM 803 O O . LEU A 1 100 ? -3.165 -3.875 15.043 1.00 93.88 100 LEU A O 1
ATOM 807 N N . ARG A 1 101 ? -2.102 -2.184 16.089 1.00 90.38 101 ARG A N 1
ATOM 808 C CA . ARG A 1 101 ? -0.783 -2.368 15.456 1.00 90.38 101 ARG A CA 1
ATOM 809 C C . ARG A 1 101 ? -0.825 -2.293 13.925 1.00 90.38 101 ARG A C 1
ATOM 811 O O . ARG A 1 101 ? 0.040 -2.839 13.244 1.00 90.38 101 ARG A O 1
ATOM 818 N N . ASN A 1 102 ? -1.831 -1.616 13.383 1.00 90.50 102 ASN A N 1
ATOM 819 C CA . ASN A 1 102 ? -1.966 -1.404 11.956 1.00 90.50 102 ASN A CA 1
ATOM 820 C C . ASN A 1 102 ? -1.277 -0.102 11.551 1.00 90.50 102 ASN A C 1
ATOM 822 O O . ASN A 1 102 ? -1.713 0.988 11.910 1.00 90.50 102 ASN A O 1
ATOM 826 N N . THR A 1 103 ? -0.228 -0.213 10.741 1.00 88.06 103 THR A N 1
ATOM 827 C CA . THR A 1 103 ? 0.543 0.941 10.259 1.00 88.06 103 THR A CA 1
ATOM 828 C C . THR A 1 103 ? -0.255 1.861 9.335 1.00 88.06 103 THR A C 1
ATOM 830 O O . THR A 1 103 ? 0.104 3.027 9.180 1.00 88.06 103 THR A O 1
ATOM 833 N N . GLN A 1 104 ? -1.345 1.372 8.737 1.00 87.25 104 GLN A N 1
ATOM 834 C CA . GLN A 1 104 ? -2.261 2.184 7.936 1.00 87.25 104 GLN A CA 1
ATOM 835 C C . GLN A 1 104 ? -3.227 2.996 8.810 1.00 87.25 104 GLN A C 1
ATOM 837 O O . GLN A 1 104 ? -3.696 4.045 8.377 1.00 87.25 104 GLN A O 1
ATOM 842 N N . PHE A 1 105 ? -3.494 2.554 10.044 1.00 92.19 105 PHE A N 1
ATOM 843 C CA . PHE A 1 105 ? -4.364 3.234 11.001 1.00 92.19 105 PHE A CA 1
ATOM 844 C C . PHE A 1 105 ? -3.533 3.778 12.167 1.00 92.19 105 PHE A C 1
ATOM 846 O O . PHE A 1 105 ? -3.374 3.124 13.194 1.00 92.19 105 PHE A O 1
ATOM 853 N N . ALA A 1 106 ? -3.009 4.999 12.018 1.00 91.81 106 ALA A N 1
ATOM 854 C CA . ALA A 1 106 ? -2.070 5.606 12.970 1.00 91.81 106 ALA A CA 1
ATOM 855 C C . ALA A 1 106 ? -2.553 5.578 14.434 1.00 91.81 106 ALA A C 1
ATOM 857 O O . ALA A 1 106 ? -1.759 5.363 15.342 1.00 91.81 106 ALA A O 1
ATOM 858 N N . LEU A 1 107 ? -3.858 5.734 14.665 1.00 92.69 107 LEU A N 1
ATOM 859 C CA . LEU A 1 107 ? -4.451 5.677 16.005 1.00 92.69 107 LEU A CA 1
ATOM 860 C C . LEU A 1 107 ? -4.359 4.274 16.625 1.00 92.69 107 LEU A C 1
ATOM 862 O O . LEU A 1 107 ? -4.157 4.144 17.828 1.00 92.69 107 LEU A O 1
ATOM 866 N N . GLY A 1 108 ? -4.432 3.227 15.804 1.00 91.00 108 GLY A N 1
ATOM 867 C CA . GLY A 1 108 ? -4.273 1.835 16.222 1.00 91.00 108 GLY A CA 1
ATOM 868 C C . GLY A 1 108 ? -2.847 1.456 16.621 1.00 91.00 108 GLY A C 1
ATOM 869 O O . GLY A 1 108 ? -2.636 0.379 17.180 1.00 91.00 108 GLY A O 1
ATOM 870 N N . MET A 1 109 ? -1.861 2.325 16.373 1.00 93.31 109 MET A N 1
ATOM 871 C CA . MET A 1 109 ? -0.491 2.143 16.864 1.00 93.31 109 MET A CA 1
ATOM 872 C C . MET A 1 109 ? -0.355 2.452 18.361 1.00 93.31 109 MET A C 1
ATOM 874 O O . MET A 1 109 ? 0.647 2.068 18.964 1.00 93.31 109 MET A O 1
ATOM 878 N N . THR A 1 110 ? -1.358 3.090 18.972 1.00 93.12 110 THR A N 1
ATOM 879 C CA . THR A 1 110 ? -1.395 3.412 20.404 1.00 93.12 110 THR A CA 1
ATOM 880 C C . THR A 1 110 ? -2.368 2.463 21.119 1.00 93.12 110 THR A C 1
ATOM 882 O O . THR A 1 110 ? -3.527 2.815 21.329 1.00 93.12 110 THR A O 1
ATOM 885 N N . PRO A 1 111 ? -1.947 1.247 21.523 1.00 88.56 111 PRO A N 1
ATOM 886 C CA . PRO A 1 111 ? -2.865 0.217 22.027 1.00 88.56 111 PRO A CA 1
ATOM 887 C C . PRO A 1 111 ? -3.621 0.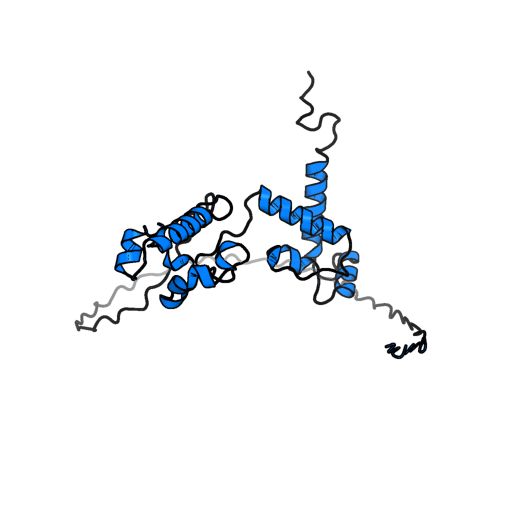634 23.297 1.00 88.56 111 PRO A C 1
ATOM 889 O O . PRO A 1 111 ? -4.743 0.191 23.513 1.00 88.56 111 PRO A O 1
ATOM 892 N N . LYS A 1 112 ? -3.053 1.548 24.098 1.00 91.69 112 LYS A N 1
ATOM 893 C CA . LYS A 1 112 ? -3.687 2.093 25.313 1.00 91.69 112 LYS A CA 1
ATOM 894 C C . LYS A 1 112 ? -5.056 2.724 25.048 1.00 91.69 112 LYS A C 1
ATOM 896 O O . LYS A 1 112 ? -5.925 2.678 25.908 1.00 91.69 112 LYS A O 1
ATOM 901 N N . ASP A 1 113 ? -5.239 3.284 23.858 1.00 89.75 113 ASP A N 1
ATOM 902 C CA . ASP A 1 113 ? -6.466 3.972 23.463 1.00 89.75 113 ASP A CA 1
ATOM 903 C C . ASP A 1 113 ? -7.595 3.011 23.064 1.00 89.75 113 ASP A C 1
ATOM 905 O O . ASP A 1 113 ? -8.744 3.428 22.924 1.00 89.75 113 ASP A O 1
ATOM 909 N N . PHE A 1 114 ? -7.259 1.736 22.859 1.00 93.75 114 PHE A N 1
ATOM 910 C CA . PHE A 1 114 ? -8.137 0.710 22.308 1.00 93.75 114 PHE A CA 1
ATOM 911 C C . PHE A 1 114 ? -8.166 -0.558 23.176 1.00 93.75 114 PHE A C 1
ATOM 913 O O . PHE A 1 114 ? -8.630 -1.596 22.711 1.00 93.75 114 PHE A O 1
ATOM 920 N N . THR A 1 115 ? -7.729 -0.488 24.438 1.00 94.12 115 THR A N 1
ATOM 921 C CA . THR A 1 115 ? -7.716 -1.645 25.356 1.00 94.12 115 THR A CA 1
ATOM 922 C C . THR A 1 115 ? -9.093 -2.283 25.482 1.00 94.12 115 THR A C 1
ATOM 924 O O . THR A 1 115 ? -9.225 -3.482 25.309 1.00 94.12 115 THR A O 1
ATOM 927 N N . ARG A 1 116 ? -10.155 -1.480 25.619 1.00 93.44 116 ARG A N 1
ATOM 928 C CA . ARG A 1 116 ? -11.535 -1.994 25.660 1.00 93.44 116 ARG A CA 1
ATOM 929 C C . ARG A 1 116 ? -11.945 -2.716 24.389 1.00 93.44 116 ARG A C 1
ATOM 931 O O . ARG A 1 116 ? -12.695 -3.682 24.452 1.00 93.44 116 ARG A O 1
ATOM 938 N N . TYR A 1 117 ? -11.494 -2.243 23.233 1.00 93.88 117 TYR A N 1
ATOM 939 C CA . TYR A 1 117 ? -11.768 -2.929 21.977 1.00 93.88 117 TYR A CA 1
ATOM 940 C C . TYR A 1 117 ? -11.050 -4.282 21.946 1.00 93.88 117 TYR A C 1
ATOM 942 O O . TYR A 1 117 ? -11.642 -5.266 21.518 1.00 93.88 117 TYR A O 1
ATOM 950 N N . GLU A 1 118 ? -9.821 -4.355 22.457 1.00 94.12 118 GLU A N 1
ATOM 951 C CA . GLU A 1 118 ? -9.082 -5.610 22.622 1.00 94.12 118 GLU A CA 1
ATOM 952 C C . GLU A 1 118 ? -9.786 -6.568 23.598 1.00 94.12 118 GLU A C 1
ATOM 954 O O . GLU A 1 118 ? -10.061 -7.709 23.226 1.00 94.12 118 GLU A O 1
ATOM 959 N N . ASP A 1 119 ? -10.173 -6.079 24.780 1.00 94.50 119 ASP A N 1
ATOM 960 C CA . ASP A 1 119 ? -10.840 -6.844 25.845 1.00 94.50 119 ASP A CA 1
ATOM 961 C C . ASP A 1 119 ? -12.181 -7.442 25.385 1.00 94.50 119 ASP A C 1
ATOM 963 O O . ASP A 1 119 ? -12.574 -8.527 25.808 1.00 94.50 119 ASP A O 1
ATOM 967 N N . ASN A 1 120 ? -12.877 -6.751 24.477 1.00 94.00 120 ASN A N 1
ATOM 968 C CA . ASN A 1 120 ? -14.143 -7.197 23.893 1.00 94.00 120 ASN A CA 1
ATOM 969 C C . ASN A 1 120 ? -13.966 -7.987 22.580 1.00 94.00 120 ASN A C 1
ATOM 971 O O . ASN A 1 120 ? -14.933 -8.194 21.849 1.00 94.00 120 ASN A O 1
ATOM 975 N N . ASN A 1 121 ? -12.747 -8.428 22.253 1.00 93.81 121 ASN A N 1
ATOM 976 C CA . ASN A 1 121 ? -12.405 -9.141 21.015 1.00 93.81 121 ASN A CA 1
ATOM 977 C C . ASN A 1 121 ? -12.668 -8.356 19.714 1.00 93.81 121 ASN A C 1
ATOM 979 O O . ASN A 1 121 ? -12.639 -8.925 18.623 1.00 93.81 121 ASN A O 1
ATOM 983 N N . LEU A 1 122 ? -12.831 -7.035 19.772 1.00 94.31 122 LEU A N 1
ATOM 984 C CA . LEU A 1 122 ? -13.032 -6.150 18.621 1.00 94.31 122 LEU A CA 1
ATOM 985 C C . LEU A 1 122 ? -11.692 -5.754 17.979 1.00 94.31 122 LEU A C 1
ATOM 987 O O . LEU A 1 122 ? -11.361 -4.584 17.806 1.00 94.31 122 LEU A O 1
ATOM 991 N N . THR A 1 123 ? -10.907 -6.763 17.603 1.00 94.62 123 THR A N 1
ATOM 992 C CA . THR A 1 123 ? -9.513 -6.599 17.153 1.00 94.62 123 THR A CA 1
ATOM 993 C C . THR A 1 123 ? -9.356 -6.288 15.664 1.00 94.62 123 THR A C 1
ATOM 995 O O . THR A 1 123 ? -8.282 -5.862 15.238 1.00 94.62 123 THR A O 1
ATOM 998 N N . ARG A 1 124 ? -10.397 -6.502 14.852 1.00 95.38 124 ARG A N 1
ATOM 999 C CA . ARG A 1 124 ? -10.371 -6.406 13.382 1.00 95.38 124 ARG A CA 1
ATOM 1000 C C . ARG A 1 124 ? -11.519 -5.547 12.865 1.00 95.38 124 ARG A C 1
ATOM 1002 O O . ARG A 1 124 ? -12.583 -5.517 13.480 1.00 95.38 124 ARG A O 1
ATOM 1009 N N . PHE A 1 125 ? -11.341 -4.924 11.699 1.00 94.19 125 PHE A N 1
ATOM 1010 C CA . PHE A 1 125 ? -12.369 -4.041 11.134 1.00 94.19 125 PHE A CA 1
ATOM 1011 C C . PHE A 1 125 ? -13.686 -4.749 10.819 1.00 94.19 125 PHE A C 1
ATOM 1013 O O . PHE A 1 125 ? -14.729 -4.135 10.997 1.00 94.19 125 PHE A O 1
ATOM 1020 N N . HIS A 1 126 ? -13.678 -6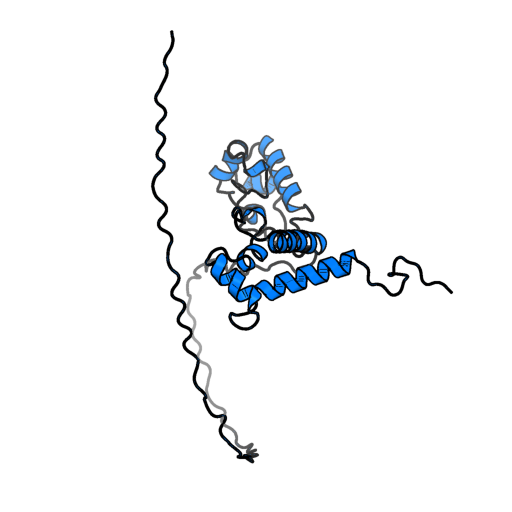.025 10.418 1.00 94.06 126 HIS A N 1
ATOM 1021 C CA . HIS A 1 126 ? -14.915 -6.749 10.097 1.00 94.06 126 HIS A CA 1
ATOM 1022 C C . HIS A 1 126 ? -15.909 -6.823 11.266 1.00 94.06 126 HIS A C 1
ATOM 1024 O O . HIS A 1 126 ? -17.104 -6.894 11.015 1.00 94.06 126 HIS A O 1
ATOM 1030 N N . HIS A 1 127 ? -15.452 -6.743 12.522 1.00 94.19 127 HIS A N 1
ATOM 1031 C CA . HIS A 1 127 ? -16.350 -6.722 13.682 1.00 94.19 127 HIS A CA 1
ATOM 1032 C C . HIS A 1 127 ? -17.218 -5.454 13.754 1.00 94.19 127 HIS A C 1
ATOM 1034 O O . HIS A 1 127 ? -18.206 -5.417 14.477 1.00 94.19 127 HIS A O 1
ATOM 1040 N N . PHE A 1 128 ? -16.854 -4.411 13.005 1.00 93.44 128 PHE A N 1
ATOM 1041 C CA . PHE A 1 128 ? -17.589 -3.152 12.915 1.00 93.44 128 PHE A CA 1
ATOM 1042 C C . PHE A 1 128 ? -18.567 -3.141 11.745 1.00 93.44 128 PHE A C 1
ATOM 1044 O O . PHE A 1 128 ? -19.178 -2.108 11.490 1.00 93.44 128 PHE A O 1
ATOM 1051 N N . PHE A 1 129 ? -18.693 -4.246 11.010 1.00 92.81 129 PHE A N 1
ATOM 1052 C CA . PHE A 1 129 ? -19.617 -4.366 9.894 1.00 92.81 129 PHE A CA 1
ATOM 1053 C C . PHE A 1 129 ? -20.715 -5.373 10.215 1.00 92.81 129 PHE A C 1
ATOM 1055 O O . PHE A 1 129 ? -20.450 -6.489 10.661 1.00 92.81 129 PHE A O 1
ATOM 1062 N N . GLN A 1 130 ? -21.950 -4.999 9.899 1.00 91.62 130 GLN A N 1
ATOM 1063 C CA . GLN A 1 130 ? -23.087 -5.903 9.851 1.00 91.62 130 GLN A CA 1
ATOM 1064 C C . GLN A 1 130 ? -23.510 -6.043 8.387 1.00 91.62 130 GLN A C 1
ATOM 1066 O O . GLN A 1 130 ? -24.132 -5.159 7.792 1.00 91.62 130 GLN A O 1
ATOM 1071 N N . GLY A 1 131 ? -23.090 -7.143 7.761 1.00 88.31 131 GLY A N 1
ATOM 1072 C CA . GLY A 1 131 ? -23.205 -7.309 6.314 1.00 88.31 131 GLY A CA 1
ATOM 1073 C C . GLY A 1 131 ? -22.292 -6.330 5.571 1.00 88.31 131 GLY A C 1
ATOM 1074 O O . GLY A 1 131 ? -21.074 -6.467 5.619 1.00 88.31 131 GLY A O 1
ATOM 1075 N N . GLN A 1 132 ? -22.876 -5.355 4.871 1.00 85.25 132 GLN A N 1
ATOM 1076 C CA . GLN A 1 132 ? -22.133 -4.351 4.088 1.00 85.25 132 GLN A CA 1
ATOM 1077 C C . GLN A 1 132 ? -22.139 -2.953 4.706 1.00 85.25 132 GLN A C 1
ATOM 1079 O O . GLN A 1 132 ? -21.540 -2.032 4.153 1.00 85.25 132 GLN A O 1
ATOM 1084 N N . GLN A 1 133 ? -22.829 -2.773 5.830 1.00 90.44 133 GLN A N 1
ATOM 1085 C CA . GLN A 1 133 ? -22.925 -1.481 6.491 1.00 90.44 133 GLN A CA 1
ATOM 1086 C C . GLN A 1 133 ? -22.079 -1.474 7.754 1.00 90.44 133 GLN A C 1
ATOM 1088 O O . GLN A 1 133 ? -21.948 -2.489 8.437 1.00 90.44 133 GLN A O 1
ATOM 1093 N N . LEU A 1 134 ? -21.493 -0.315 8.046 1.00 92.25 134 LEU A N 1
ATOM 1094 C CA . LEU A 1 134 ? -20.792 -0.102 9.298 1.00 92.25 134 LEU A CA 1
ATOM 1095 C C . LEU A 1 134 ? -21.820 -0.028 10.432 1.00 92.25 134 LEU A C 1
ATOM 1097 O O . LEU A 1 134 ? -22.715 0.819 10.392 1.00 92.25 134 LEU A O 1
ATOM 1101 N N . THR A 1 135 ? -21.673 -0.893 11.429 1.00 94.12 135 THR A N 1
ATOM 1102 C CA . THR A 1 135 ? -22.540 -0.966 12.604 1.00 94.12 135 THR A CA 1
ATOM 1103 C C . THR A 1 135 ? -22.522 0.380 13.332 1.00 94.12 135 THR A C 1
ATOM 1105 O O . THR A 1 135 ? -21.438 0.875 13.658 1.00 94.12 135 THR A O 1
ATOM 1108 N N . PRO A 1 136 ? -23.678 1.016 13.579 1.00 95.00 136 PRO A N 1
ATOM 1109 C CA . PRO A 1 136 ? -23.714 2.276 14.303 1.00 95.00 136 PRO A CA 1
ATOM 1110 C C . PRO A 1 136 ? -23.335 2.047 15.773 1.00 95.00 136 PRO A C 1
ATOM 1112 O O . PRO A 1 136 ? -23.589 0.994 16.352 1.00 95.00 136 PRO A O 1
ATOM 1115 N N . PHE A 1 137 ? -22.736 3.060 16.401 1.00 95.62 137 PHE A N 1
ATOM 1116 C CA . PHE A 1 137 ? -22.324 2.998 17.806 1.00 95.62 137 PHE A CA 1
ATOM 1117 C C . PHE A 1 137 ? -23.394 2.481 18.794 1.00 95.62 137 PHE A C 1
ATOM 1119 O O . PHE A 1 137 ? -23.039 1.626 19.603 1.00 95.62 137 PHE A O 1
ATOM 1126 N N . PRO A 1 138 ? -24.675 2.918 18.756 1.00 95.06 138 PRO A N 1
ATOM 1127 C CA . PRO A 1 138 ? -25.692 2.394 19.673 1.00 95.06 138 PRO A CA 1
ATOM 1128 C C . PRO A 1 138 ? -25.899 0.878 19.560 1.00 95.06 138 PRO A C 1
ATOM 1130 O O . PRO A 1 138 ? -26.174 0.236 20.568 1.00 95.06 138 PRO A O 1
ATOM 1133 N N . ASP A 1 139 ? -25.712 0.288 18.379 1.00 94.56 139 ASP A N 1
ATOM 1134 C CA . ASP A 1 139 ? -25.855 -1.159 18.192 1.00 94.56 139 ASP A CA 1
ATOM 1135 C C . ASP A 1 139 ? -24.632 -1.906 18.745 1.00 94.56 139 ASP A C 1
ATOM 1137 O O . ASP A 1 139 ? -24.772 -2.948 19.382 1.00 94.56 139 ASP A O 1
ATOM 1141 N N . LEU A 1 140 ? -23.430 -1.328 18.618 1.00 93.06 140 LEU A N 1
ATOM 1142 C CA . LEU A 1 140 ? -22.220 -1.848 19.274 1.00 93.06 140 LEU A CA 1
ATOM 1143 C C . LEU A 1 140 ? -22.314 -1.787 20.809 1.00 93.06 140 LEU A C 1
ATOM 1145 O O . LEU A 1 140 ? -21.783 -2.658 21.501 1.00 93.06 140 LEU A O 1
ATOM 1149 N N . GLN A 1 141 ? -23.001 -0.783 21.362 1.00 94.50 141 GLN A N 1
ATOM 1150 C CA . GLN A 1 141 ? -23.234 -0.683 22.807 1.00 94.50 141 GLN A CA 1
ATOM 1151 C C . GLN A 1 141 ? -24.157 -1.784 23.342 1.00 94.50 141 GLN A C 1
ATOM 1153 O O . GLN A 1 141 ? -24.054 -2.140 24.514 1.00 94.50 141 GLN A O 1
ATOM 1158 N N . GLN A 1 142 ? -25.035 -2.345 22.504 1.00 93.69 142 GLN A N 1
ATOM 1159 C CA . GLN A 1 142 ? -25.898 -3.458 22.911 1.00 93.69 142 GLN A CA 1
ATOM 1160 C C . GLN A 1 142 ? -25.099 -4.750 23.102 1.00 93.69 142 GLN A C 1
ATOM 1162 O O . GLN A 1 142 ? -25.417 -5.547 23.981 1.00 93.69 142 GLN A O 1
ATOM 1167 N N . THR A 1 143 ? -24.051 -4.957 22.299 1.00 91.12 143 THR A N 1
ATOM 1168 C CA . THR A 1 143 ? -23.217 -6.165 22.364 1.00 91.12 143 THR A CA 1
ATOM 1169 C C . THR A 1 143 ? -22.081 -6.061 23.374 1.00 91.12 143 THR A C 1
ATOM 1171 O O . THR A 1 143 ? -21.633 -7.078 23.896 1.00 91.12 143 THR A O 1
ATOM 1174 N N . THR A 1 144 ? -21.586 -4.849 23.630 1.00 90.19 144 THR A N 1
ATOM 1175 C CA . THR A 1 144 ? -20.369 -4.617 24.420 1.00 90.19 144 THR A CA 1
ATOM 1176 C C . THR A 1 144 ? -20.503 -3.360 25.281 1.00 90.19 144 THR A C 1
ATOM 1178 O O . THR A 1 144 ? -20.974 -2.338 24.779 1.00 90.19 144 THR A O 1
ATOM 1181 N N . PRO A 1 145 ? -20.075 -3.383 26.560 1.00 90.31 145 PRO A N 1
ATOM 1182 C CA . PRO A 1 145 ? -20.245 -2.263 27.486 1.00 90.31 145 PRO A CA 1
ATOM 1183 C C . PRO A 1 145 ? -19.254 -1.118 27.196 1.00 90.31 145 PRO A C 1
ATOM 1185 O O . PRO A 1 145 ? -18.270 -0.908 27.911 1.00 90.31 145 PRO A O 1
ATOM 1188 N N . PHE A 1 146 ? -19.517 -0.357 26.136 1.00 92.12 146 PHE A N 1
ATOM 1189 C CA . PHE A 1 146 ? -18.741 0.825 25.764 1.00 92.12 146 PHE A CA 1
ATOM 1190 C C . PHE A 1 146 ? -19.153 2.076 26.542 1.00 92.12 146 PHE A C 1
ATOM 1192 O O . PHE A 1 146 ? -20.334 2.316 26.801 1.00 92.12 146 PHE A O 1
ATOM 1199 N N . GLN A 1 147 ? -18.167 2.910 26.872 1.00 92.06 147 GLN A N 1
ATOM 1200 C CA . GLN A 1 147 ? -18.376 4.209 27.510 1.00 92.06 147 GLN A CA 1
ATOM 1201 C C . GLN A 1 147 ? -18.475 5.335 26.478 1.00 92.06 147 GLN A C 1
ATOM 1203 O O . GLN A 1 147 ? -18.123 5.185 25.312 1.00 92.06 147 GLN A O 1
ATOM 1208 N N . THR A 1 148 ? -18.932 6.510 26.913 1.00 89.62 148 THR A N 1
ATOM 1209 C CA . THR A 1 148 ? -19.130 7.674 26.036 1.00 89.62 148 THR A CA 1
ATOM 1210 C C . THR A 1 148 ? -17.851 8.110 25.318 1.00 89.62 148 THR A C 1
ATOM 1212 O O . THR A 1 148 ? -17.918 8.584 24.190 1.00 89.62 148 THR A O 1
ATOM 1215 N N . PHE A 1 149 ? -16.668 7.923 25.913 1.00 89.81 149 PHE A N 1
ATOM 1216 C CA . PHE A 1 149 ? -15.411 8.251 25.232 1.00 89.81 149 PHE A CA 1
ATOM 1217 C C . PHE A 1 149 ? -15.072 7.283 24.086 1.00 89.81 149 PHE A C 1
ATOM 1219 O O . PHE A 1 149 ? -14.353 7.665 23.160 1.00 89.81 149 PHE A O 1
ATOM 1226 N N . ASP A 1 150 ? -15.610 6.058 24.100 1.00 93.94 150 ASP A N 1
ATOM 1227 C CA . ASP A 1 150 ? -15.408 5.077 23.030 1.00 93.94 150 ASP A CA 1
ATOM 1228 C C . ASP A 1 150 ? -16.136 5.498 21.745 1.00 93.94 150 ASP A C 1
ATOM 1230 O O . ASP A 1 150 ? -15.713 5.111 20.654 1.00 93.94 150 ASP A O 1
ATOM 1234 N N . LEU A 1 151 ? -17.158 6.363 21.851 1.00 95.44 151 LEU A N 1
ATOM 1235 C CA . LEU A 1 151 ? -17.841 6.967 20.703 1.00 95.44 151 LEU A CA 1
ATOM 1236 C C . LEU A 1 151 ? -16.855 7.719 19.811 1.00 95.44 151 LEU A C 1
ATOM 1238 O O . LEU A 1 151 ? -16.906 7.598 18.588 1.00 95.44 151 LEU A O 1
ATOM 1242 N N . PHE A 1 152 ? -15.931 8.474 20.407 1.00 95.06 152 PHE A N 1
ATOM 1243 C CA . PHE A 1 152 ? -14.938 9.213 19.635 1.00 95.06 152 PHE A CA 1
ATOM 1244 C C . PHE A 1 152 ? -14.025 8.261 18.854 1.00 95.06 152 PHE A C 1
ATOM 1246 O O . PHE A 1 152 ? -13.762 8.486 17.673 1.00 95.06 152 PHE A O 1
ATOM 1253 N N . ARG A 1 153 ? -13.614 7.144 19.468 1.00 94.62 153 ARG A N 1
ATOM 1254 C CA . ARG A 1 153 ? -12.815 6.099 18.804 1.00 94.62 153 ARG A CA 1
ATOM 1255 C C . ARG A 1 153 ? -13.591 5.416 17.685 1.00 94.62 153 ARG A C 1
ATOM 1257 O O . ARG A 1 153 ? -13.050 5.215 16.600 1.00 94.62 153 ARG A O 1
ATOM 1264 N N . HIS A 1 154 ? -14.872 5.145 17.903 1.00 95.38 154 HIS A N 1
ATOM 1265 C CA . HIS A 1 154 ? -15.749 4.616 16.868 1.00 95.38 154 HIS A CA 1
ATOM 1266 C C . HIS A 1 154 ? -15.880 5.586 15.680 1.00 95.38 154 HIS A C 1
ATOM 1268 O O . HIS A 1 154 ? -15.756 5.167 14.530 1.00 95.38 154 HIS A O 1
ATOM 1274 N N . ILE A 1 155 ? -16.045 6.890 15.933 1.00 95.69 155 ILE A N 1
ATOM 1275 C CA . ILE A 1 155 ? -16.070 7.922 14.881 1.00 95.69 155 ILE A CA 1
ATOM 1276 C C . ILE A 1 155 ? -14.738 7.963 14.122 1.00 95.69 155 ILE A C 1
ATOM 1278 O O . ILE A 1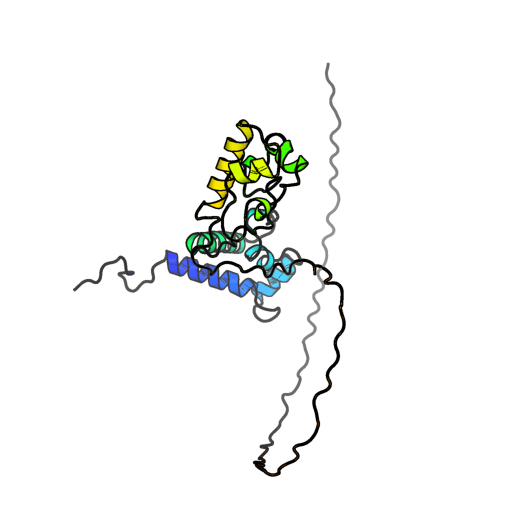 155 ? -14.740 8.074 12.897 1.00 95.69 155 ILE A O 1
ATOM 1282 N N . GLN A 1 156 ? -13.604 7.835 14.814 1.00 95.19 156 GLN A N 1
ATOM 1283 C CA . GLN A 1 156 ? -12.287 7.773 14.177 1.00 95.19 156 GLN A CA 1
ATOM 1284 C C . GLN A 1 156 ? -12.145 6.549 13.263 1.00 95.19 156 GLN A C 1
ATOM 1286 O O . GLN A 1 156 ? -11.697 6.694 12.125 1.00 95.19 156 GLN A O 1
ATOM 1291 N N . ILE A 1 157 ? -12.567 5.366 13.724 1.00 94.94 157 ILE A N 1
ATOM 1292 C CA . ILE A 1 157 ? -12.589 4.140 12.911 1.00 94.94 157 ILE A CA 1
ATOM 1293 C C . ILE A 1 157 ? -13.506 4.333 11.699 1.00 94.94 157 ILE A C 1
ATOM 1295 O O . ILE A 1 157 ? -13.100 4.064 10.571 1.00 94.94 157 ILE A O 1
ATOM 1299 N N . LYS A 1 158 ? -14.716 4.862 11.902 1.00 94.06 158 LYS A N 1
ATOM 1300 C CA . LYS A 1 158 ? -15.676 5.147 10.828 1.00 94.06 158 LYS A CA 1
ATOM 1301 C C . LYS A 1 158 ? -15.106 6.107 9.788 1.00 94.06 158 LYS A C 1
ATOM 1303 O O . LYS A 1 158 ? -15.214 5.841 8.593 1.00 94.06 158 LYS A O 1
ATOM 1308 N N . SER A 1 159 ? -14.494 7.202 10.234 1.00 94.12 159 SER A N 1
ATOM 1309 C CA . SER A 1 159 ? -13.846 8.196 9.373 1.00 94.12 159 SER A CA 1
ATOM 1310 C C . SER A 1 159 ? -12.710 7.566 8.565 1.00 94.12 159 SER A C 1
ATOM 1312 O O . SER A 1 159 ? -12.634 7.745 7.351 1.00 94.12 159 SER A O 1
ATOM 1314 N N . PHE A 1 160 ? -11.886 6.738 9.214 1.00 93.81 160 PHE A N 1
ATOM 1315 C CA . PHE A 1 160 ? -10.821 5.995 8.550 1.00 93.81 160 PHE A CA 1
ATOM 1316 C C . PHE A 1 160 ? -11.362 5.039 7.479 1.00 93.81 160 PHE A C 1
ATOM 1318 O O . PHE A 1 160 ? -10.885 5.063 6.346 1.00 93.81 160 PHE A O 1
ATOM 1325 N N . LEU A 1 161 ? -12.378 4.239 7.801 1.00 91.19 161 LEU A N 1
ATOM 1326 C CA . LEU A 1 161 ? -12.992 3.291 6.867 1.00 91.19 161 LEU A CA 1
ATOM 1327 C C . LEU A 1 161 ? -13.701 3.986 5.698 1.00 91.19 161 LEU A C 1
ATOM 1329 O O . LEU A 1 161 ? -13.666 3.480 4.582 1.00 91.19 161 LEU A O 1
ATOM 1333 N N . SER A 1 162 ? -14.284 5.162 5.940 1.00 89.25 162 SER A N 1
ATOM 1334 C CA . SER A 1 162 ? -14.980 5.965 4.922 1.00 89.25 162 SER A CA 1
ATOM 1335 C C . SER A 1 162 ? -14.028 6.757 4.019 1.00 89.25 162 SER A C 1
ATOM 1337 O O . SER A 1 162 ? -14.467 7.387 3.059 1.00 89.25 162 SER A O 1
ATOM 1339 N N . SER A 1 163 ? -12.726 6.766 4.319 1.00 87.94 163 SER A N 1
ATOM 1340 C CA . SER A 1 163 ? -11.734 7.441 3.485 1.00 87.94 163 SER A CA 1
ATOM 1341 C C . SER A 1 163 ? -11.705 6.817 2.082 1.00 87.94 163 SER A C 1
ATOM 1343 O O . SER A 1 163 ? -11.691 5.585 1.969 1.00 87.94 163 SER A O 1
ATOM 1345 N N . PRO A 1 164 ? -11.629 7.615 0.999 1.00 78.00 164 PRO A N 1
ATOM 1346 C CA . PRO A 1 164 ? -11.575 7.101 -0.372 1.00 78.00 164 PRO A CA 1
ATOM 1347 C C . PRO A 1 164 ? -10.345 6.224 -0.637 1.00 78.00 164 PRO A C 1
ATOM 1349 O O . PRO A 1 164 ? -10.364 5.408 -1.546 1.00 78.00 164 PRO A O 1
ATOM 1352 N N . ALA A 1 165 ? -9.287 6.352 0.171 1.00 74.94 165 ALA A N 1
ATOM 1353 C CA . ALA A 1 165 ? -8.121 5.474 0.092 1.00 74.94 165 ALA A CA 1
ATOM 1354 C C . ALA A 1 165 ? -8.413 4.036 0.568 1.00 74.94 165 ALA A C 1
ATOM 1356 O O . ALA A 1 165 ? -7.718 3.105 0.171 1.00 74.94 165 ALA A O 1
ATOM 1357 N N . ASN A 1 166 ? -9.428 3.860 1.419 1.00 77.81 166 ASN A N 1
ATOM 1358 C CA . ASN A 1 166 ? -9.814 2.572 2.002 1.00 77.81 166 ASN A CA 1
ATOM 1359 C C . ASN A 1 166 ? -11.122 2.032 1.411 1.00 77.81 166 ASN A C 1
ATOM 1361 O O . ASN A 1 166 ? -11.373 0.828 1.458 1.00 77.81 166 ASN A O 1
ATOM 1365 N N . THR A 1 167 ? -11.944 2.919 0.851 1.00 68.44 167 THR A N 1
ATOM 1366 C CA . THR A 1 167 ? -13.215 2.578 0.219 1.00 68.44 167 THR A CA 1
ATOM 1367 C C . THR A 1 167 ? -12.958 2.085 -1.199 1.00 68.44 167 THR A C 1
ATOM 1369 O O . THR A 1 167 ? -12.412 2.805 -2.030 1.00 68.44 167 THR A O 1
ATOM 1372 N N . GLN A 1 168 ? -13.378 0.856 -1.494 1.00 60.59 168 GLN A N 1
ATOM 1373 C CA . GLN A 1 168 ? -13.376 0.320 -2.852 1.00 60.59 168 GLN A CA 1
ATOM 1374 C C . GLN A 1 168 ? -14.260 1.183 -3.760 1.00 60.59 168 GLN A C 1
ATOM 1376 O O . GLN A 1 168 ? -15.485 1.073 -3.735 1.00 60.59 168 GLN A O 1
ATOM 1381 N N . ALA A 1 169 ? -13.653 2.044 -4.575 1.00 42.97 169 ALA A N 1
ATOM 1382 C CA . ALA A 1 169 ? -14.357 2.754 -5.632 1.00 42.97 169 ALA A CA 1
ATOM 1383 C C . ALA A 1 169 ? -14.740 1.754 -6.742 1.00 42.97 169 ALA A C 1
ATOM 1385 O O . ALA A 1 169 ? -13.991 1.534 -7.687 1.00 42.97 169 ALA A O 1
ATOM 1386 N N . GLY A 1 170 ? -15.908 1.122 -6.618 1.00 44.47 170 GLY A N 1
ATOM 1387 C CA . GLY A 1 170 ? -16.597 0.488 -7.748 1.00 44.47 170 GLY A CA 1
ATOM 1388 C C . GLY A 1 170 ? -16.459 -1.027 -7.921 1.00 44.47 170 GLY A C 1
ATOM 1389 O O . GLY A 1 170 ? -17.080 -1.572 -8.834 1.00 44.47 170 GLY A O 1
ATOM 1390 N N . THR A 1 171 ? -15.739 -1.752 -7.067 1.00 42.69 171 THR A N 1
ATOM 1391 C CA . THR A 1 171 ? -15.878 -3.215 -7.044 1.00 42.69 171 THR A CA 1
ATOM 1392 C C . THR A 1 171 ? -17.197 -3.572 -6.372 1.00 42.69 171 THR A C 1
ATOM 1394 O O . THR A 1 171 ? -17.474 -3.156 -5.247 1.00 42.69 171 THR A O 1
ATOM 1397 N N . LYS A 1 172 ? -18.036 -4.334 -7.091 1.00 36.25 172 LYS A N 1
ATOM 1398 C CA . LYS A 1 172 ? -19.211 -4.992 -6.511 1.00 36.25 172 LYS A CA 1
ATOM 1399 C C . LYS A 1 172 ? -18.785 -5.608 -5.177 1.00 36.25 172 LYS A C 1
ATOM 1401 O O . LYS A 1 172 ? -17.705 -6.202 -5.128 1.00 36.25 172 LYS A O 1
ATOM 1406 N N . PRO A 1 173 ? -19.580 -5.411 -4.116 1.00 39.00 173 PRO A N 1
ATOM 1407 C CA . PRO A 1 173 ? -19.170 -5.725 -2.762 1.00 39.00 173 PRO A CA 1
ATOM 1408 C C . PRO A 1 173 ? -18.632 -7.145 -2.723 1.00 39.00 173 PRO A C 1
ATOM 1410 O O . PRO A 1 173 ? -19.254 -8.056 -3.273 1.00 39.00 173 PRO A O 1
ATOM 1413 N N . TYR A 1 174 ? -17.464 -7.303 -2.105 1.00 40.88 174 TYR A N 1
ATOM 1414 C CA . TYR A 1 174 ? -16.898 -8.599 -1.781 1.00 40.88 174 TYR A CA 1
ATOM 1415 C C . TYR A 1 174 ? -17.954 -9.356 -0.967 1.00 40.88 174 TYR A C 1
ATOM 1417 O O . TYR A 1 174 ? -18.078 -9.169 0.244 1.00 40.88 174 TYR A O 1
ATOM 1425 N N . GLN A 1 175 ? -18.773 -10.164 -1.646 1.00 42.12 175 GLN A N 1
ATOM 1426 C CA . GLN A 1 175 ? -19.545 -11.230 -1.033 1.00 42.12 175 GLN A CA 1
ATOM 1427 C C . GLN A 1 175 ? -18.499 -12.230 -0.576 1.00 42.12 175 GLN A C 1
ATOM 1429 O O . GLN A 1 175 ? -18.178 -13.196 -1.262 1.00 42.12 175 GLN A O 1
ATOM 1434 N N . ALA A 1 176 ? -17.911 -11.955 0.583 1.00 46.84 176 ALA A N 1
ATOM 1435 C CA . ALA A 1 176 ? -17.370 -13.023 1.373 1.00 46.84 176 ALA A CA 1
ATOM 1436 C C . ALA A 1 176 ? -18.551 -13.969 1.595 1.00 46.84 176 ALA A C 1
ATOM 1438 O O . ALA A 1 176 ? -19.464 -13.660 2.363 1.00 46.84 176 ALA A O 1
ATOM 1439 N N . HIS A 1 177 ? -18.569 -15.077 0.857 1.00 44.56 177 HIS A N 1
ATOM 1440 C CA . HIS A 1 177 ? -19.269 -16.283 1.258 1.00 44.56 177 HIS A CA 1
ATOM 1441 C C . HIS A 1 177 ? -18.650 -16.697 2.597 1.00 44.56 177 HIS A C 1
ATOM 1443 O O . HIS A 1 177 ? -17.761 -17.537 2.677 1.00 44.56 177 HIS A O 1
ATOM 1449 N N . PHE A 1 178 ? -19.036 -16.000 3.663 1.00 45.28 178 PHE A N 1
ATOM 1450 C CA . PHE A 1 178 ? -18.873 -16.484 5.013 1.00 45.28 178 PHE A CA 1
ATOM 1451 C C . PHE A 1 178 ? -19.973 -17.517 5.170 1.00 45.28 178 PHE A C 1
ATOM 1453 O O . PHE A 1 178 ? -21.076 -17.205 5.616 1.00 45.28 178 PHE A O 1
ATOM 1460 N N . ASP A 1 179 ? -19.681 -18.732 4.714 1.00 39.97 179 ASP A N 1
ATOM 1461 C CA . ASP A 1 179 ? -20.484 -19.893 5.048 1.00 39.97 179 ASP A CA 1
ATOM 1462 C C . ASP A 1 179 ? -20.553 -19.943 6.575 1.00 39.97 179 ASP A C 1
ATOM 1464 O O . ASP A 1 179 ? -19.555 -20.147 7.271 1.00 39.97 179 ASP A O 1
ATOM 1468 N N . HIS A 1 180 ? -21.733 -19.636 7.112 1.00 44.81 180 HIS A N 1
ATOM 1469 C CA . HIS A 1 180 ? -22.008 -19.813 8.525 1.00 44.81 180 HIS A CA 1
ATOM 1470 C C . HIS A 1 180 ? -21.670 -21.259 8.909 1.00 44.81 180 HIS A C 1
ATOM 1472 O O . HIS A 1 180 ? -22.010 -22.176 8.155 1.00 44.81 180 HIS A O 1
ATOM 1478 N N . PRO A 1 181 ? -21.036 -21.502 10.072 1.00 47.38 181 PRO A N 1
ATOM 1479 C CA . PRO A 1 181 ? -20.864 -22.858 10.559 1.00 47.38 181 PRO A CA 1
ATOM 1480 C C . PRO A 1 181 ? -22.245 -23.504 10.653 1.00 47.38 181 PRO A C 1
ATOM 1482 O O . PRO A 1 181 ? -23.152 -22.969 11.295 1.00 47.38 181 PRO A O 1
ATOM 1485 N N . HIS A 1 182 ? -22.394 -24.625 9.948 1.00 43.06 182 HIS A N 1
ATOM 1486 C CA . HIS A 1 182 ? -23.594 -25.442 9.898 1.00 43.06 182 HIS A CA 1
ATOM 1487 C C . HIS A 1 182 ? -24.239 -25.540 11.281 1.00 43.06 182 HIS A C 1
ATOM 1489 O O . HIS A 1 182 ? -23.749 -26.231 12.172 1.00 43.06 182 HIS A O 1
ATOM 1495 N N . THR A 1 183 ? -25.374 -24.863 11.455 1.00 42.88 183 THR A N 1
ATOM 1496 C CA . THR A 1 183 ? -26.297 -25.198 12.530 1.00 42.88 183 THR A CA 1
ATOM 1497 C C . THR A 1 183 ? -26.818 -26.590 12.206 1.00 42.88 183 THR A C 1
ATOM 1499 O O . THR A 1 183 ? -27.610 -26.769 11.279 1.00 42.88 183 THR A O 1
ATOM 1502 N N . THR A 1 184 ? -26.303 -27.588 12.918 1.00 48.56 184 THR A N 1
ATOM 1503 C CA . THR A 1 184 ? -26.753 -28.976 12.876 1.00 48.56 184 THR A CA 1
ATOM 1504 C C . THR A 1 184 ? -28.265 -29.009 13.086 1.00 48.56 184 THR A C 1
ATOM 1506 O O . THR A 1 184 ? -28.756 -28.887 14.206 1.00 48.56 184 THR A O 1
ATOM 1509 N N . ARG A 1 185 ? -29.024 -29.136 11.994 1.00 37.91 185 ARG A N 1
ATOM 1510 C CA . ARG A 1 185 ? -30.456 -29.427 12.057 1.00 37.91 185 ARG A CA 1
ATOM 1511 C C . ARG A 1 185 ? -30.627 -30.881 12.509 1.00 37.91 185 ARG A C 1
ATOM 1513 O O . ARG A 1 185 ? -30.008 -31.763 11.912 1.00 37.91 185 ARG A O 1
ATOM 1520 N N . PRO A 1 186 ? -31.473 -31.163 13.513 1.00 46.12 186 PRO A N 1
ATOM 1521 C CA . PRO A 1 186 ? -31.804 -32.529 13.881 1.00 46.12 186 PRO A CA 1
ATOM 1522 C C . PRO A 1 186 ? -32.597 -33.191 12.750 1.00 46.12 186 PRO A C 1
ATOM 1524 O O . PRO A 1 186 ? -33.651 -32.725 12.316 1.00 46.12 186 PRO A O 1
ATOM 1527 N N . ASN A 1 187 ? -32.027 -34.288 12.267 1.00 40.19 187 ASN A N 1
ATOM 1528 C CA . ASN A 1 187 ? -32.520 -35.127 11.191 1.00 40.19 187 ASN A CA 1
ATOM 1529 C C . ASN A 1 187 ? -33.811 -35.828 11.654 1.00 40.19 187 ASN A C 1
ATOM 1531 O O . ASN A 1 187 ? -33.763 -36.746 12.472 1.00 40.19 187 ASN A O 1
ATOM 1535 N N . THR A 1 188 ? -34.971 -35.383 11.166 1.00 47.69 188 THR A N 1
ATOM 1536 C CA . THR A 1 188 ? -36.249 -36.090 11.338 1.00 47.69 188 THR A CA 1
ATOM 1537 C C . THR A 1 188 ? -36.671 -36.711 10.012 1.00 47.69 188 THR A C 1
ATOM 1539 O O . THR A 1 188 ? -36.721 -36.062 8.971 1.00 47.69 188 THR A O 1
ATOM 1542 N N . LEU A 1 189 ? -36.927 -38.016 10.082 1.00 52.09 189 LEU A N 1
ATOM 1543 C CA . LEU A 1 189 ? -37.301 -38.916 9.001 1.00 52.09 189 LEU A CA 1
ATOM 1544 C C . LEU A 1 189 ? -38.447 -38.392 8.117 1.00 52.09 189 LEU A C 1
ATOM 1546 O O . LEU A 1 189 ? -39.505 -38.050 8.639 1.00 52.09 189 LEU A O 1
ATOM 1550 N N . ARG A 1 190 ? -38.344 -38.604 6.796 1.00 42.59 190 ARG A N 1
ATOM 1551 C CA . ARG A 1 190 ? -39.331 -39.428 6.068 1.00 42.59 190 ARG A CA 1
ATOM 1552 C C . ARG A 1 190 ? -38.861 -39.842 4.672 1.00 42.59 190 ARG A C 1
ATOM 1554 O O . ARG A 1 190 ? -38.368 -39.050 3.883 1.00 42.59 190 ARG A O 1
ATOM 1561 N N . ARG A 1 191 ? -39.055 -41.135 4.418 1.00 45.47 191 ARG A N 1
ATOM 1562 C CA . ARG A 1 191 ? -38.868 -41.871 3.166 1.00 45.47 191 ARG A CA 1
ATOM 1563 C C . ARG A 1 191 ? -39.874 -41.423 2.102 1.00 45.47 191 ARG A C 1
ATOM 1565 O O . ARG A 1 191 ? -41.050 -41.342 2.431 1.00 45.47 191 ARG A O 1
ATOM 1572 N N . THR A 1 192 ? -39.440 -41.378 0.844 1.00 55.09 192 THR A N 1
ATOM 1573 C CA . THR A 1 192 ? -40.163 -41.968 -0.303 1.00 55.09 192 THR A CA 1
ATOM 1574 C C . THR A 1 192 ? -39.176 -42.246 -1.447 1.00 55.09 192 THR A C 1
ATOM 1576 O O . THR A 1 192 ? -38.406 -41.349 -1.787 1.00 55.09 192 THR A O 1
ATOM 1579 N N . PRO A 1 193 ? -39.171 -43.453 -2.043 1.00 64.62 193 PRO A N 1
ATOM 1580 C CA . PRO A 1 193 ? -38.390 -43.751 -3.242 1.00 64.62 193 PRO A CA 1
ATOM 1581 C C . PRO A 1 193 ? -39.130 -43.300 -4.519 1.00 64.62 193 PRO A C 1
ATOM 1583 O O . PRO A 1 193 ? -40.355 -43.433 -4.578 1.00 64.62 193 PRO A O 1
ATOM 1586 N N . PRO A 1 194 ? -38.426 -42.815 -5.558 1.00 69.50 194 PRO A N 1
ATOM 1587 C CA . PRO A 1 194 ? -39.025 -42.597 -6.870 1.00 69.50 194 PRO A CA 1
ATOM 1588 C C . PRO A 1 194 ? -39.107 -43.906 -7.687 1.00 69.50 194 PRO A C 1
ATOM 1590 O O . PRO A 1 194 ? -38.241 -44.776 -7.549 1.00 69.50 194 PRO A O 1
ATOM 1593 N N . PRO A 1 195 ? -40.135 -44.063 -8.543 1.00 65.75 195 PRO A N 1
ATOM 1594 C CA . PRO A 1 195 ? -40.309 -45.236 -9.396 1.00 65.75 195 PRO A CA 1
ATOM 1595 C C . PRO A 1 195 ? -39.353 -45.238 -10.607 1.00 65.75 195 PRO A C 1
ATOM 1597 O O . PRO A 1 195 ? -38.915 -44.176 -11.053 1.00 65.75 195 PRO A O 1
ATOM 1600 N N . PRO A 1 196 ? -39.052 -46.420 -11.181 1.00 57.31 196 PRO A N 1
ATOM 1601 C CA . PRO A 1 196 ? -38.181 -46.552 -12.340 1.00 57.31 196 PRO A CA 1
ATOM 1602 C C . PRO A 1 196 ? -38.966 -46.593 -13.662 1.00 57.31 196 PRO A C 1
ATOM 1604 O O . PRO A 1 196 ? -40.082 -47.112 -13.702 1.00 57.31 196 PRO A O 1
ATOM 1607 N N . LYS A 1 197 ? -38.272 -46.194 -14.739 1.00 43.72 197 LYS A N 1
ATOM 1608 C CA . LYS A 1 197 ? -38.313 -46.687 -16.140 1.00 43.72 197 LYS A CA 1
ATOM 1609 C C . LYS A 1 197 ? -38.522 -45.586 -17.183 1.00 43.72 197 LYS A C 1
ATOM 1611 O O . LYS A 1 197 ? -39.456 -44.803 -17.110 1.00 43.72 197 LYS A O 1
ATOM 1616 N N . GLY A 1 198 ? -37.670 -45.642 -18.207 1.00 43.84 198 GLY A N 1
ATOM 1617 C CA . GLY A 1 198 ? -37.798 -44.910 -19.465 1.00 43.84 198 GLY A CA 1
ATOM 1618 C C . GLY A 1 198 ? -36.527 -45.026 -20.307 1.00 43.84 198 GLY A C 1
ATOM 1619 O O . GLY A 1 198 ? -35.734 -44.097 -20.348 1.00 43.84 198 GLY A O 1
ATOM 1620 N N . ARG A 1 199 ? -36.303 -46.206 -20.903 1.00 46.00 199 ARG A N 1
ATOM 1621 C CA . ARG A 1 199 ? -35.345 -46.444 -22.000 1.00 46.00 199 ARG A CA 1
ATOM 1622 C C . ARG A 1 199 ? -35.951 -45.894 -23.291 1.00 46.00 199 ARG A C 1
ATOM 1624 O O . ARG A 1 199 ? -37.088 -46.246 -23.557 1.00 46.00 199 ARG A O 1
ATOM 1631 N N . GLU A 1 200 ? -35.159 -45.168 -24.075 1.00 40.72 200 GLU A N 1
ATOM 1632 C CA . GLU A 1 200 ? -35.197 -44.968 -25.542 1.00 40.72 200 GLU A CA 1
ATOM 1633 C C . GLU A 1 200 ? -34.274 -43.766 -25.832 1.00 40.72 200 GLU A C 1
ATOM 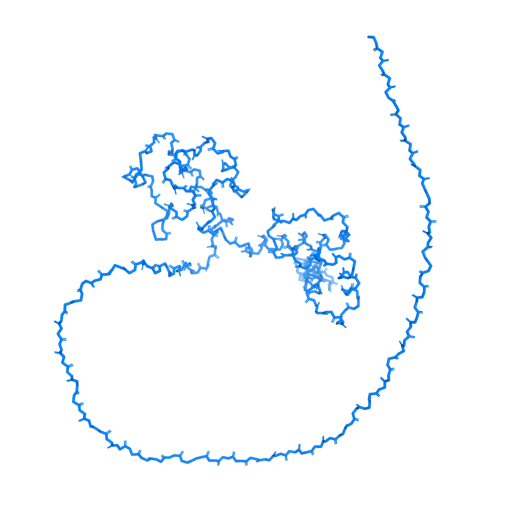1635 O O . GLU A 1 200 ? -34.159 -42.878 -24.999 1.00 40.72 200 GLU A O 1
ATOM 1640 N N . SER A 1 201 ? -33.546 -43.615 -26.930 1.00 45.62 201 SER A N 1
ATOM 1641 C CA . SER A 1 201 ? -33.196 -44.470 -28.053 1.00 45.62 201 SER A CA 1
ATOM 1642 C C . SER A 1 201 ? -31.993 -43.801 -28.740 1.00 45.62 201 SER A C 1
ATOM 1644 O O . SER A 1 201 ? -31.844 -42.584 -28.723 1.00 45.62 201 SER A O 1
ATOM 1646 N N . GLU A 1 202 ? -31.134 -44.656 -29.273 1.00 38.75 202 GLU A N 1
ATOM 1647 C CA . GLU A 1 202 ? -30.150 -44.530 -30.348 1.00 38.75 202 GLU A CA 1
ATOM 1648 C C . GLU A 1 202 ? -29.845 -43.204 -31.093 1.00 38.75 202 GLU A C 1
ATOM 1650 O O . GLU A 1 202 ? -30.709 -42.421 -31.468 1.00 38.75 202 GLU A O 1
ATOM 1655 N N . ARG A 1 203 ? -28.583 -43.197 -31.565 1.00 40.31 203 ARG A N 1
ATOM 1656 C CA . ARG A 1 203 ? -28.064 -42.729 -32.874 1.00 40.31 203 ARG A CA 1
ATOM 1657 C C . ARG A 1 203 ? -27.655 -41.263 -33.025 1.00 40.31 203 ARG A C 1
ATOM 1659 O O . ARG A 1 203 ? -28.461 -40.350 -33.077 1.00 40.31 203 ARG A O 1
ATOM 1666 N N . GLY A 1 204 ? -26.364 -41.105 -33.323 1.00 40.91 204 GLY A N 1
ATOM 1667 C CA . GLY A 1 204 ? -25.787 -39.889 -33.893 1.00 40.91 204 GLY A CA 1
ATOM 1668 C C . GLY A 1 204 ? -24.286 -40.006 -34.154 1.00 40.91 204 GLY A C 1
ATOM 1669 O O . GLY A 1 204 ? -23.497 -39.288 -33.558 1.00 40.91 204 GLY A O 1
ATOM 1670 N N . LYS A 1 205 ? -23.893 -40.961 -35.008 1.00 41.16 205 LYS A N 1
ATOM 1671 C CA . LYS A 1 205 ? -22.542 -41.097 -35.586 1.00 41.16 205 LYS A CA 1
ATOM 1672 C C . LYS A 1 205 ? -22.122 -39.804 -36.304 1.00 41.16 205 LYS A C 1
ATOM 1674 O O . LYS A 1 205 ? -22.894 -39.281 -37.099 1.00 41.16 205 LYS A O 1
ATOM 1679 N N . GLY A 1 206 ? -20.872 -39.384 -36.118 1.00 43.41 206 GLY A N 1
ATOM 1680 C CA . GLY A 1 206 ? -20.248 -38.308 -36.893 1.00 43.41 206 GLY A CA 1
ATOM 1681 C C . GLY A 1 206 ? -18.727 -38.291 -36.760 1.00 43.41 206 GLY A C 1
ATOM 1682 O O . GLY A 1 206 ? -18.169 -37.396 -36.141 1.00 43.41 206 GLY A O 1
ATOM 1683 N N . ASN A 1 207 ? -18.069 -39.309 -37.321 1.00 39.03 207 ASN A N 1
ATOM 1684 C CA . ASN A 1 207 ? -16.624 -39.337 -37.547 1.00 39.03 207 ASN A CA 1
ATOM 1685 C C . ASN A 1 207 ? -16.259 -38.365 -38.678 1.00 39.03 207 ASN A C 1
ATOM 1687 O O . ASN A 1 207 ? -16.767 -38.528 -39.783 1.00 39.03 207 ASN A O 1
ATOM 1691 N N . CYS A 1 208 ? -15.301 -37.468 -38.445 1.00 46.31 208 CYS A N 1
ATOM 1692 C CA . CYS A 1 208 ? -14.455 -36.913 -39.502 1.00 46.31 208 CYS A CA 1
ATOM 1693 C C . CYS A 1 208 ? -12.999 -37.062 -39.062 1.00 46.31 208 CYS A C 1
ATOM 1695 O O . CYS A 1 208 ? -12.551 -36.445 -38.098 1.00 46.31 208 CYS A O 1
ATOM 1697 N N . ALA A 1 209 ? -12.299 -37.951 -39.755 1.00 36.97 209 ALA A N 1
ATOM 1698 C CA . ALA A 1 209 ? -10.890 -38.239 -39.592 1.00 36.97 209 ALA A CA 1
ATOM 1699 C C . ALA A 1 209 ? -10.075 -37.463 -40.639 1.00 36.97 209 ALA A C 1
ATOM 1701 O O . ALA A 1 209 ? -10.439 -37.503 -41.810 1.00 36.97 209 ALA A O 1
ATOM 1702 N N . LEU A 1 210 ? -8.935 -36.914 -40.187 1.00 44.94 210 LEU A N 1
ATOM 1703 C CA . LEU A 1 210 ? -7.625 -36.865 -40.870 1.00 44.94 210 LEU A CA 1
ATOM 1704 C C . LEU A 1 210 ? -7.485 -35.961 -42.132 1.00 44.94 210 LEU A C 1
ATOM 1706 O O . LEU A 1 210 ? -8.480 -35.679 -42.789 1.00 44.94 210 LEU A O 1
ATOM 1710 N N . PRO A 1 211 ? -6.265 -35.469 -42.480 1.00 54.84 211 PRO A N 1
ATOM 1711 C CA . PRO A 1 211 ? -4.994 -36.165 -42.290 1.00 54.84 211 PRO A CA 1
ATOM 1712 C C . PRO A 1 211 ? -3.821 -35.413 -41.656 1.00 54.84 211 PRO A C 1
ATOM 1714 O O . PRO A 1 211 ? -3.652 -34.201 -41.732 1.00 54.84 211 PRO A O 1
ATOM 1717 N N . ASN A 1 212 ? -2.975 -36.268 -41.081 1.00 36.44 212 ASN A N 1
ATOM 1718 C CA . ASN A 1 212 ? -1.564 -36.088 -40.795 1.00 36.44 212 ASN A CA 1
ATOM 1719 C C . ASN A 1 212 ? -0.821 -35.483 -41.994 1.00 36.44 212 ASN A C 1
ATOM 1721 O O . ASN A 1 212 ? -0.920 -36.002 -43.105 1.00 36.44 212 ASN A O 1
ATOM 1725 N N . SER A 1 213 ? 0.013 -34.480 -41.730 1.00 41.84 213 SER A N 1
ATOM 1726 C CA . SER A 1 213 ? 1.151 -34.151 -42.585 1.00 41.84 213 SER A CA 1
ATOM 1727 C C . SER A 1 213 ? 2.423 -34.315 -41.767 1.00 41.84 213 SER A C 1
ATOM 1729 O O . SER A 1 213 ? 2.713 -33.539 -40.860 1.00 41.84 213 SER A O 1
ATOM 1731 N N . SER A 1 214 ? 3.149 -35.378 -42.089 1.00 39.88 214 SER A N 1
ATOM 1732 C CA . SER A 1 214 ? 4.529 -35.630 -41.702 1.00 39.88 214 SER A CA 1
ATOM 1733 C C . SER A 1 214 ? 5.472 -34.645 -42.395 1.00 39.88 214 SER A C 1
ATOM 1735 O O . SER A 1 214 ? 5.385 -34.511 -43.613 1.00 39.88 214 SER A O 1
ATOM 1737 N N . ALA A 1 215 ? 6.410 -34.052 -41.656 1.00 44.53 215 ALA A N 1
ATOM 1738 C CA . ALA A 1 215 ? 7.783 -33.809 -42.113 1.00 44.53 215 ALA A CA 1
ATOM 1739 C C . ALA A 1 215 ? 8.636 -33.278 -40.944 1.00 44.53 215 ALA A C 1
ATOM 1741 O O . ALA A 1 215 ? 8.535 -32.120 -40.554 1.00 44.53 215 ALA A O 1
ATOM 1742 N N . ASN A 1 216 ? 9.467 -34.167 -40.400 1.00 47.91 216 ASN A N 1
ATOM 1743 C CA . ASN A 1 216 ? 10.764 -33.863 -39.779 1.00 47.91 216 ASN A CA 1
ATOM 1744 C C . ASN A 1 216 ? 11.699 -33.245 -40.855 1.00 47.91 216 ASN A C 1
ATOM 1746 O O . ASN A 1 216 ? 11.433 -33.495 -42.037 1.00 47.91 216 ASN A O 1
ATOM 1750 N N . PRO A 1 217 ? 12.776 -32.491 -40.525 1.00 57.22 217 PRO A N 1
ATOM 1751 C CA . PRO A 1 217 ? 13.862 -33.043 -39.704 1.00 57.22 217 PRO A CA 1
ATOM 1752 C C . PRO A 1 217 ? 14.643 -32.078 -38.787 1.00 57.22 217 PRO A C 1
ATOM 1754 O O . PRO A 1 217 ? 14.692 -30.867 -38.979 1.00 57.22 217 PRO A O 1
ATOM 1757 N N . ASP A 1 218 ? 15.262 -32.696 -37.781 1.00 40.47 218 ASP A N 1
ATOM 1758 C CA . ASP A 1 218 ? 16.647 -32.504 -37.339 1.00 40.47 218 ASP A CA 1
ATOM 1759 C C . ASP A 1 218 ? 17.181 -31.066 -37.267 1.00 40.47 218 ASP A C 1
ATOM 1761 O O . ASP A 1 218 ? 17.780 -30.544 -38.205 1.00 40.47 218 ASP A O 1
ATOM 1765 N N . VAL A 1 219 ? 17.067 -30.465 -36.077 1.00 48.81 219 VAL A N 1
ATOM 1766 C CA . VAL A 1 219 ? 17.983 -29.397 -35.662 1.00 48.81 219 VAL A CA 1
ATOM 1767 C C . VAL A 1 219 ? 19.053 -30.011 -34.769 1.00 48.81 219 VAL A C 1
ATOM 1769 O O . VAL A 1 219 ? 18.830 -30.383 -33.617 1.00 48.81 219 VAL A O 1
ATOM 1772 N N . GLU A 1 220 ? 20.212 -30.128 -35.395 1.00 49.66 220 GLU A N 1
ATOM 1773 C CA . GLU A 1 220 ? 21.518 -30.511 -34.896 1.00 49.66 220 GLU A CA 1
ATOM 1774 C C . GLU A 1 220 ? 21.886 -29.775 -33.595 1.00 49.66 220 GLU A C 1
ATOM 1776 O O . GLU A 1 220 ? 21.940 -28.546 -33.517 1.00 49.66 220 GLU A O 1
ATOM 1781 N N . ILE A 1 221 ? 22.135 -30.566 -32.552 1.00 48.75 221 ILE A N 1
ATOM 1782 C CA . ILE A 1 221 ? 22.679 -30.130 -31.269 1.00 48.75 221 ILE A CA 1
ATOM 1783 C C . ILE A 1 221 ? 24.183 -29.913 -31.463 1.00 48.75 221 ILE A C 1
ATOM 1785 O O . ILE A 1 221 ? 24.939 -30.877 -31.562 1.00 48.75 221 ILE A O 1
ATOM 1789 N N . ALA A 1 222 ? 24.620 -28.653 -31.478 1.00 50.75 222 ALA A N 1
ATOM 1790 C CA . ALA A 1 222 ? 26.031 -28.294 -31.361 1.00 50.75 222 ALA A CA 1
ATOM 1791 C C . ALA A 1 222 ? 26.381 -27.909 -29.904 1.00 50.75 222 ALA A C 1
ATOM 1793 O O . ALA A 1 222 ? 25.572 -27.272 -29.219 1.00 50.75 222 ALA A O 1
ATOM 1794 N N . PRO A 1 223 ? 27.567 -28.305 -29.405 1.00 56.75 223 PRO A N 1
ATOM 1795 C CA . PRO A 1 223 ? 27.912 -28.280 -27.987 1.00 56.75 223 PRO A CA 1
ATOM 1796 C C . PRO A 1 223 ? 28.304 -26.893 -27.463 1.00 56.75 223 PRO A C 1
ATOM 1798 O O . PRO A 1 223 ? 28.885 -26.061 -28.159 1.00 56.75 223 PRO A O 1
ATOM 1801 N N . GLN A 1 224 ? 28.021 -26.688 -26.176 1.00 52.00 224 GLN A N 1
ATOM 1802 C CA . GLN A 1 224 ? 28.438 -25.529 -25.395 1.00 52.00 224 GLN A CA 1
ATOM 1803 C C . GLN A 1 224 ? 29.968 -25.364 -25.361 1.00 52.00 224 GLN A C 1
ATOM 1805 O O . GLN A 1 224 ? 30.673 -26.342 -25.100 1.00 52.00 224 GLN A O 1
ATOM 1810 N N . PRO A 1 225 ? 30.503 -24.138 -25.492 1.00 58.59 225 PRO A N 1
ATOM 1811 C CA . PRO A 1 225 ? 31.865 -23.857 -25.075 1.00 58.59 225 PRO A CA 1
ATOM 1812 C C . PRO A 1 225 ? 31.930 -23.736 -23.545 1.00 58.59 225 PRO A C 1
ATOM 1814 O O . PRO A 1 225 ? 31.367 -22.821 -22.944 1.00 58.59 225 PRO A O 1
ATOM 1817 N N . GLN A 1 226 ? 32.654 -24.666 -22.920 1.00 47.62 226 GLN A N 1
ATOM 1818 C CA . GLN A 1 226 ? 33.144 -24.538 -21.551 1.00 47.62 226 GLN A CA 1
ATOM 1819 C C . GLN A 1 226 ? 34.112 -23.351 -21.478 1.00 47.62 226 GLN A C 1
ATOM 1821 O O . GLN A 1 226 ? 35.271 -23.456 -21.874 1.00 47.62 226 GLN A O 1
ATOM 1826 N N . SER A 1 227 ? 33.655 -22.212 -20.963 1.00 43.56 227 SER A N 1
ATOM 1827 C CA . SER A 1 227 ? 34.547 -21.128 -20.557 1.00 43.56 227 SER A CA 1
ATOM 1828 C C . SER A 1 227 ? 34.920 -21.305 -19.088 1.00 43.56 227 SER A C 1
ATOM 1830 O O . SER A 1 227 ? 34.173 -20.928 -18.185 1.00 43.56 227 SER A O 1
ATOM 1832 N N . PHE A 1 228 ? 36.101 -21.885 -18.880 1.00 42.47 228 PHE A N 1
ATOM 1833 C CA . PHE A 1 228 ? 36.901 -21.745 -17.670 1.00 42.47 228 PHE A CA 1
ATOM 1834 C C . PHE A 1 228 ? 37.108 -20.254 -17.366 1.00 42.47 228 PHE A C 1
ATOM 1836 O O . PHE A 1 228 ? 37.812 -19.566 -18.099 1.00 42.47 228 PHE A O 1
ATOM 1843 N N . PHE A 1 229 ? 36.557 -19.767 -16.257 1.00 42.19 229 PHE A N 1
ATOM 1844 C CA . PHE A 1 229 ? 37.075 -18.573 -15.597 1.00 42.19 229 PHE A CA 1
ATOM 1845 C C . PHE A 1 229 ? 37.575 -18.965 -14.210 1.00 42.19 229 PHE A C 1
ATOM 1847 O O . PHE A 1 229 ? 36.823 -19.048 -13.242 1.00 42.19 229 PHE A O 1
ATOM 1854 N N . HIS A 1 230 ? 38.884 -19.206 -14.137 1.00 41.88 230 HIS A N 1
ATOM 1855 C CA . HIS A 1 230 ? 39.646 -19.077 -12.905 1.00 41.88 230 HIS A CA 1
ATOM 1856 C C . HIS A 1 230 ? 39.606 -17.606 -12.480 1.00 41.88 230 HIS A C 1
ATOM 1858 O O . HIS A 1 230 ? 40.293 -16.772 -13.066 1.00 41.88 230 HIS A O 1
ATOM 1864 N N . PHE A 1 231 ? 38.821 -17.283 -11.455 1.00 39.66 231 PHE A N 1
ATOM 1865 C CA . PHE A 1 231 ? 39.015 -16.041 -10.716 1.00 39.66 231 PHE A CA 1
ATOM 1866 C C . PHE A 1 231 ? 39.947 -16.304 -9.536 1.00 39.66 231 PHE A C 1
ATOM 1868 O O . PHE A 1 231 ? 39.586 -16.956 -8.558 1.00 39.66 231 PHE A O 1
ATOM 1875 N N . CYS A 1 232 ? 41.168 -15.784 -9.662 1.00 41.53 232 CYS A N 1
ATOM 1876 C CA . CYS A 1 232 ? 42.077 -15.547 -8.553 1.00 41.53 232 CYS A CA 1
ATOM 1877 C C . CYS A 1 232 ? 41.383 -14.682 -7.496 1.00 41.53 232 CYS A C 1
ATOM 1879 O O . CYS A 1 232 ? 40.979 -13.552 -7.769 1.00 41.53 232 CYS A O 1
ATOM 1881 N N . THR A 1 233 ? 41.289 -15.195 -6.275 1.00 49.12 233 THR A N 1
ATOM 1882 C CA . THR A 1 233 ? 40.982 -14.408 -5.080 1.00 49.12 233 THR A CA 1
ATOM 1883 C C . THR A 1 233 ? 42.215 -13.601 -4.667 1.00 49.12 233 THR A C 1
ATOM 1885 O O . THR A 1 233 ? 43.258 -14.212 -4.416 1.00 49.12 233 THR A O 1
ATOM 1888 N N . PRO A 1 234 ? 42.138 -12.272 -4.493 1.00 52.03 234 PRO A N 1
ATOM 1889 C CA . PRO A 1 234 ? 43.086 -11.575 -3.649 1.00 52.03 234 PRO A CA 1
ATOM 1890 C C . PRO A 1 234 ? 42.653 -11.750 -2.191 1.00 52.03 234 PRO A C 1
ATOM 1892 O O . PRO A 1 234 ? 41.650 -11.202 -1.738 1.00 52.03 234 PRO A O 1
ATOM 1895 N N . SER A 1 235 ? 43.442 -12.546 -1.473 1.00 45.75 235 SER A N 1
ATOM 1896 C CA . SER A 1 235 ? 43.595 -12.455 -0.026 1.00 45.75 235 SER A CA 1
ATOM 1897 C C . SER A 1 235 ? 43.991 -11.019 0.318 1.00 45.75 235 SER A C 1
ATOM 1899 O O . SER A 1 235 ? 45.028 -10.551 -0.159 1.00 45.75 235 SER A O 1
ATOM 1901 N N . GLN A 1 236 ? 43.185 -10.308 1.109 1.00 51.56 236 GLN A N 1
ATOM 1902 C CA . GLN A 1 236 ? 43.669 -9.099 1.761 1.00 51.56 236 GLN A CA 1
ATOM 1903 C C . GLN A 1 236 ? 43.407 -9.145 3.258 1.00 51.56 236 GLN A C 1
ATOM 1905 O O . GLN A 1 236 ? 42.301 -9.361 3.752 1.00 51.56 236 GLN A O 1
ATOM 1910 N N . ASP A 1 237 ? 44.544 -9.008 3.914 1.00 50.22 237 ASP A N 1
ATOM 1911 C CA . ASP A 1 237 ? 44.865 -9.274 5.288 1.00 50.22 237 ASP A CA 1
ATOM 1912 C C . ASP A 1 237 ? 44.373 -8.164 6.228 1.00 50.22 237 ASP A C 1
ATOM 1914 O O . ASP A 1 237 ? 44.027 -7.046 5.842 1.00 50.22 237 ASP A O 1
ATOM 1918 N N . ARG A 1 238 ? 44.378 -8.553 7.494 1.00 42.56 238 ARG A N 1
ATOM 1919 C CA . ARG A 1 238 ? 44.042 -7.872 8.740 1.00 42.56 238 ARG A CA 1
ATOM 1920 C C . ARG A 1 238 ? 44.308 -6.366 8.813 1.00 42.56 238 ARG A C 1
ATOM 1922 O O . ARG A 1 238 ? 45.386 -5.867 8.517 1.00 42.56 238 ARG A O 1
ATOM 1929 N N . GLY A 1 239 ? 43.377 -5.701 9.493 1.00 47.03 239 GLY A N 1
ATOM 1930 C CA . GLY A 1 239 ? 43.601 -4.431 10.177 1.00 47.03 239 GLY A CA 1
ATOM 1931 C C . GLY A 1 239 ? 42.671 -4.277 11.379 1.00 47.03 239 GLY A C 1
ATOM 1932 O O . GLY A 1 239 ? 41.776 -3.440 11.361 1.00 47.03 239 GLY A O 1
ATOM 1933 N N . GLN A 1 240 ? 42.854 -5.097 12.421 1.00 48.09 240 GLN A N 1
ATOM 1934 C CA . GLN A 1 240 ? 42.268 -4.830 13.738 1.00 48.09 240 GLN A CA 1
ATOM 1935 C C . GLN A 1 240 ? 42.937 -3.580 14.329 1.00 48.09 240 GLN A C 1
ATOM 1937 O O . GLN A 1 240 ? 44.140 -3.581 14.577 1.00 48.09 240 GLN A O 1
ATOM 1942 N N . LYS A 1 241 ? 42.162 -2.522 14.583 1.00 58.78 241 LYS A N 1
ATOM 1943 C CA . LYS A 1 241 ? 42.544 -1.450 15.511 1.00 58.78 241 LYS A CA 1
ATOM 1944 C C . LYS A 1 241 ? 41.581 -1.461 16.689 1.00 58.78 241 LYS A C 1
ATOM 1946 O O . LYS A 1 241 ? 40.459 -0.972 16.605 1.00 58.78 241 LYS A O 1
ATOM 1951 N N . THR A 1 242 ? 42.048 -2.051 17.779 1.00 61.06 242 THR A N 1
ATOM 1952 C CA . THR A 1 242 ? 41.553 -1.832 19.136 1.00 61.06 242 THR A CA 1
ATOM 1953 C C . THR A 1 242 ? 41.971 -0.433 19.580 1.00 61.06 242 THR A C 1
ATOM 1955 O O . THR A 1 242 ? 43.165 -0.145 19.574 1.00 61.06 242 THR A O 1
ATOM 1958 N N . ASN A 1 243 ? 41.030 0.411 20.003 1.00 61.53 243 ASN A N 1
ATOM 1959 C CA . ASN A 1 243 ? 41.358 1.582 20.811 1.00 61.53 243 ASN A CA 1
ATOM 1960 C C . ASN A 1 243 ? 40.687 1.445 22.174 1.00 61.53 243 ASN A C 1
ATOM 1962 O O . ASN A 1 243 ? 39.463 1.430 22.294 1.00 61.53 243 ASN A O 1
ATOM 1966 N N . SER A 1 244 ? 41.565 1.291 23.162 1.00 55.78 244 SER A N 1
ATOM 1967 C CA . SER A 1 244 ? 41.313 1.271 24.591 1.00 55.78 244 SER A CA 1
ATOM 1968 C C . SER A 1 244 ? 40.689 2.560 25.108 1.00 55.78 244 SER A C 1
ATOM 1970 O O . SER A 1 244 ? 40.890 3.651 24.578 1.00 55.78 244 SER A O 1
ATOM 1972 N N . ALA A 1 245 ? 39.996 2.360 26.223 1.00 58.53 245 ALA A N 1
ATOM 1973 C CA . ALA A 1 245 ? 39.514 3.325 27.187 1.00 58.53 245 ALA A CA 1
ATOM 1974 C C . ALA A 1 245 ? 40.493 4.463 27.513 1.00 58.53 245 ALA A C 1
ATOM 1976 O O . ALA A 1 245 ? 41.704 4.258 27.631 1.00 58.53 245 ALA A O 1
ATOM 1977 N N . LYS A 1 246 ? 39.917 5.631 27.806 1.00 56.81 246 LYS A N 1
ATOM 1978 C CA . LYS A 1 246 ? 40.511 6.598 28.722 1.00 56.81 246 LYS A CA 1
ATOM 1979 C C . LYS A 1 246 ? 39.431 7.143 29.653 1.00 56.81 246 LYS A C 1
ATOM 1981 O O . LYS A 1 246 ? 38.553 7.896 29.246 1.00 56.81 246 LYS A O 1
ATOM 1986 N N . THR A 1 247 ? 39.495 6.646 30.879 1.00 62.25 247 THR A N 1
ATOM 1987 C CA . THR A 1 247 ? 38.973 7.238 32.107 1.00 62.25 247 THR A CA 1
ATOM 1988 C C . THR A 1 247 ? 39.758 8.515 32.385 1.00 62.25 247 THR A C 1
ATOM 1990 O O . THR A 1 247 ? 40.980 8.457 32.312 1.00 62.25 247 THR A O 1
ATOM 1993 N N . ASP A 1 248 ? 39.093 9.612 32.736 1.00 62.41 248 ASP A N 1
ATOM 1994 C CA . ASP A 1 248 ? 39.694 10.692 33.523 1.00 62.41 248 ASP A CA 1
ATOM 1995 C C . ASP A 1 248 ? 38.594 11.357 34.376 1.00 62.41 248 ASP A C 1
ATOM 1997 O O . ASP A 1 248 ? 37.597 11.837 33.841 1.00 62.41 248 ASP A O 1
ATOM 2001 N N . VAL A 1 249 ? 38.814 11.227 35.693 1.00 63.44 249 VAL A N 1
ATOM 2002 C CA . VAL A 1 249 ? 38.456 12.038 36.881 1.00 63.44 249 VAL A CA 1
ATOM 2003 C C . VAL A 1 249 ? 37.142 12.822 36.901 1.00 63.44 249 VAL 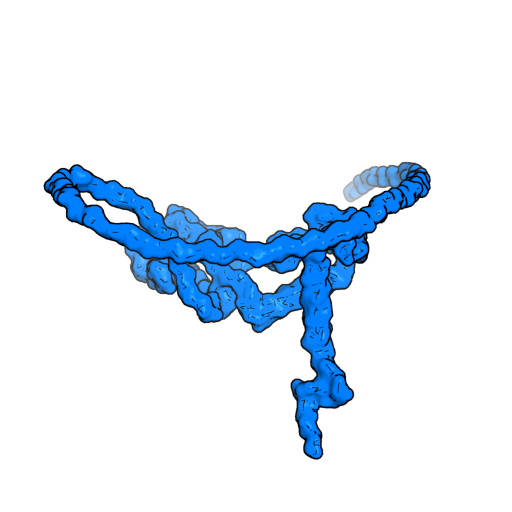A C 1
ATOM 2005 O O . VAL A 1 249 ? 37.016 13.828 36.174 1.00 63.44 249 VAL A O 1
#

Organism: Pelobates cultripes (NCBI:txid61616)

pLDDT: mean 73.92, std 20.61, range [36.25, 95.69]

Secondary structure (DSSP, 8-state):
----GGGTTTS---HHHHHHHHHHHHHHHTTPPTTT-HHHHHHHHHHGGG-HHHHHHS-GGGPPP-TT--HHHHHHHHHHHHHHHHHT-SPPPPTTSBSTT-TTSGGGG-GGGGHHHHHTT--BGGGGEETTEEPPHHHHHHHS---HHHHHHHHHHHHHHTSTTTS-SS----------------------PPPP-------------------------PPP-------------------------

Sequence (249 aa):
MYVPNRAGGLGVPHLIHYYQAAQLTQAQNLHAPYGIKRWVDLEHDIFGRDHPSLYIWLPKQARPPMPRTSPAVINTIRTWDRIVHKSGLTTPLSPLTPILRNTQFALGMTPKDFTRYEDNNLTRFHHFFQGQQLTPFPDLQQTTPFQTFDLFRHIQIKSFLSSPANTQAGTKPYQAHFDHPHTTRPNTLRRTPPPPKGRESERGKGNCALPNSSANPDVEIAPQPQSFFHFCTPSQDRGQKTNSAKTDV

Radius of gyration: 32.29 Å; chains: 1; bounding box: 85×72×80 Å